Protein AF-A0A2V5WX34-F1 (afdb_monomer)

Radius of gyration: 18.34 Å; Cα contacts (8 Å, |Δi|>4): 356; chains: 1; bounding box: 43×48×42 Å

pLDDT: mean 91.36, std 10.18, range [46.25, 98.75]

Structure (mmCIF, N/CA/C/O backbone):
data_AF-A0A2V5WX34-F1
#
_entry.id   AF-A0A2V5WX34-F1
#
loop_
_atom_site.group_PDB
_atom_site.id
_atom_site.type_symbol
_atom_site.label_atom_id
_atom_site.label_alt_id
_atom_site.label_comp_id
_atom_site.label_asym_id
_atom_site.label_entity_id
_atom_site.label_seq_id
_atom_site.pdbx_PDB_ins_code
_atom_site.Cartn_x
_atom_site.Cartn_y
_atom_site.Cartn_z
_atom_site.occupancy
_atom_site.B_iso_or_equiv
_atom_site.auth_seq_id
_atom_site.auth_comp_id
_atom_site.auth_asym_id
_atom_site.auth_atom_id
_atom_site.pdbx_PDB_model_num
ATOM 1 N N . ALA A 1 1 ? 6.390 -10.357 2.421 1.00 89.25 1 ALA A N 1
ATOM 2 C CA . ALA A 1 1 ? 6.280 -11.825 2.533 1.00 89.25 1 ALA A CA 1
ATOM 3 C C . ALA A 1 1 ? 6.525 -12.247 3.978 1.00 89.25 1 ALA A C 1
ATOM 5 O O . ALA A 1 1 ? 5.586 -12.708 4.610 1.00 89.25 1 ALA A O 1
ATOM 6 N N . ASP A 1 2 ? 7.699 -11.949 4.541 1.00 93.12 2 ASP A N 1
ATOM 7 C CA . ASP A 1 2 ? 8.082 -12.366 5.903 1.00 93.12 2 ASP A CA 1
ATOM 8 C C . ASP A 1 2 ? 7.104 -11.944 7.006 1.00 93.12 2 ASP A C 1
ATOM 10 O O . ASP A 1 2 ? 6.793 -12.720 7.905 1.00 93.12 2 ASP A O 1
ATOM 14 N N . VAL A 1 3 ? 6.589 -10.712 6.935 1.00 96.62 3 VAL A N 1
ATOM 15 C CA . VAL A 1 3 ? 5.608 -10.216 7.913 1.00 96.62 3 VAL A CA 1
ATOM 16 C C . VAL A 1 3 ? 4.282 -10.973 7.803 1.00 96.62 3 VAL A C 1
ATOM 18 O O . VAL A 1 3 ? 3.701 -11.303 8.827 1.00 96.62 3 VAL A O 1
ATOM 21 N N . LEU A 1 4 ? 3.822 -11.316 6.593 1.00 95.25 4 LEU A N 1
ATOM 22 C CA . LEU A 1 4 ? 2.583 -12.086 6.402 1.00 95.25 4 LEU A CA 1
ATOM 23 C C . LEU A 1 4 ? 2.709 -13.505 6.969 1.00 95.25 4 LEU A C 1
ATOM 25 O O . LEU A 1 4 ? 1.803 -13.971 7.654 1.00 95.25 4 LEU A O 1
ATOM 29 N N . GLU A 1 5 ? 3.852 -14.160 6.769 1.00 94.50 5 GLU A N 1
ATOM 30 C CA . GLU A 1 5 ? 4.133 -15.452 7.408 1.00 94.50 5 GLU A CA 1
ATOM 31 C C . GLU A 1 5 ? 4.186 -15.334 8.936 1.00 94.50 5 GLU A C 1
ATOM 33 O O . GLU A 1 5 ? 3.636 -16.170 9.641 1.00 94.50 5 GLU A O 1
ATOM 38 N N . ALA A 1 6 ? 4.823 -14.286 9.474 1.00 96.62 6 ALA A N 1
ATOM 39 C CA . ALA A 1 6 ? 4.861 -14.029 10.918 1.00 96.62 6 ALA A CA 1
ATOM 40 C C . ALA A 1 6 ? 3.477 -13.673 11.501 1.00 96.62 6 ALA A C 1
ATOM 42 O O . ALA A 1 6 ? 3.224 -13.865 12.697 1.00 96.62 6 ALA A O 1
ATOM 43 N N . LEU A 1 7 ? 2.569 -13.160 10.667 1.00 96.12 7 LEU A N 1
ATOM 44 C CA . LEU A 1 7 ? 1.160 -12.980 11.007 1.00 96.12 7 LEU A CA 1
ATOM 45 C C . LEU A 1 7 ? 0.397 -14.312 11.029 1.00 96.12 7 LEU A C 1
ATOM 47 O O . LEU A 1 7 ? -0.559 -14.423 11.793 1.00 96.12 7 LEU A O 1
ATOM 51 N N . GLY A 1 8 ? 0.866 -15.317 10.283 1.00 95.06 8 GLY A N 1
ATOM 52 C CA . GLY A 1 8 ? 0.314 -16.673 10.225 1.00 95.06 8 GLY A CA 1
ATOM 53 C C . GLY A 1 8 ? -0.296 -17.053 8.873 1.00 95.06 8 GLY A C 1
ATOM 54 O O . GLY A 1 8 ? -0.942 -18.090 8.785 1.00 95.06 8 GLY A O 1
ATOM 55 N N . LEU A 1 9 ? -0.136 -16.232 7.829 1.00 94.75 9 LEU A N 1
ATOM 56 C CA . LEU A 1 9 ? -0.657 -16.547 6.498 1.00 94.75 9 LEU A CA 1
ATOM 57 C C . LEU A 1 9 ? 0.296 -17.478 5.748 1.00 94.75 9 LEU A C 1
ATOM 59 O O . LEU A 1 9 ? 1.510 -17.256 5.735 1.00 94.75 9 LEU A O 1
ATOM 63 N N . LYS A 1 10 ? -0.267 -18.442 5.018 1.00 91.31 10 LYS A N 1
ATOM 64 C CA . LYS A 1 10 ? 0.475 -19.182 3.992 1.00 91.31 10 LYS A CA 1
ATOM 65 C C . LYS A 1 10 ? 0.675 -18.277 2.774 1.00 91.31 10 LYS A C 1
ATOM 67 O O . LYS A 1 10 ? -0.289 -17.851 2.139 1.00 91.31 10 LYS A O 1
ATOM 72 N N . ILE A 1 11 ? 1.928 -17.938 2.471 1.00 90.62 11 ILE A N 1
ATOM 73 C CA . ILE A 1 11 ? 2.273 -16.994 1.391 1.00 90.62 11 ILE A CA 1
ATOM 74 C C . ILE A 1 11 ? 2.538 -17.675 0.049 1.00 90.62 11 ILE A C 1
ATOM 76 O O . ILE A 1 11 ? 2.548 -17.020 -0.991 1.00 90.62 11 ILE A O 1
ATOM 80 N N . ASP A 1 12 ? 2.776 -18.979 0.065 1.00 89.12 12 ASP A N 1
ATOM 81 C CA . ASP A 1 12 ? 3.161 -19.786 -1.080 1.00 89.12 12 ASP A CA 1
ATOM 82 C C . ASP A 1 12 ? 1.974 -20.610 -1.589 1.00 89.12 12 ASP A C 1
ATOM 84 O O . ASP A 1 12 ? 2.121 -21.768 -1.963 1.00 89.12 12 ASP A O 1
ATOM 88 N N . LEU A 1 13 ? 0.788 -20.004 -1.651 1.00 90.38 13 LEU A N 1
ATOM 89 C CA . LEU A 1 13 ? -0.369 -20.624 -2.295 1.00 90.38 13 LEU A CA 1
ATOM 90 C C . LEU A 1 13 ? -0.068 -20.948 -3.764 1.00 90.38 13 LEU A C 1
ATOM 92 O O . LEU A 1 13 ? 0.583 -20.168 -4.473 1.00 90.38 13 LEU A O 1
ATOM 96 N N . GLU A 1 14 ? -0.549 -22.096 -4.228 1.00 91.19 14 GLU A N 1
ATOM 97 C CA . GLU A 1 14 ? -0.563 -22.424 -5.653 1.00 91.19 14 GLU A CA 1
ATOM 98 C C . GLU A 1 14 ? -1.526 -21.492 -6.416 1.00 91.19 14 GLU A C 1
ATOM 100 O O . GLU A 1 14 ? -2.466 -20.956 -5.820 1.00 91.19 14 GLU A O 1
ATOM 105 N N . PRO A 1 15 ? -1.344 -21.276 -7.735 1.00 90.88 15 PRO A N 1
ATOM 106 C CA . PRO A 1 15 ? -2.177 -20.349 -8.509 1.00 90.88 15 PRO A CA 1
ATOM 107 C C . PRO A 1 15 ? -3.689 -20.559 -8.352 1.00 90.88 15 PRO A C 1
ATOM 109 O O . PRO A 1 15 ? -4.432 -19.590 -8.186 1.00 90.88 15 PRO A O 1
ATOM 112 N N . ASP A 1 16 ? -4.143 -21.813 -8.325 1.00 92.00 16 ASP A N 1
ATOM 113 C CA . ASP A 1 16 ? -5.560 -22.141 -8.145 1.00 92.00 16 ASP A CA 1
ATOM 114 C C . ASP A 1 16 ? -6.063 -21.845 -6.726 1.00 92.00 16 ASP A C 1
ATOM 116 O O . ASP A 1 16 ? -7.213 -21.436 -6.549 1.00 92.00 16 ASP A O 1
ATOM 120 N N . GLU A 1 17 ? -5.213 -22.018 -5.710 1.00 92.94 17 GLU A N 1
ATOM 121 C CA . GLU A 1 17 ? -5.515 -21.665 -4.318 1.00 92.94 17 GLU A CA 1
ATOM 122 C C . GLU A 1 17 ? -5.611 -20.148 -4.154 1.00 92.94 17 GLU A C 1
ATOM 124 O O . GLU A 1 17 ? -6.575 -19.653 -3.572 1.00 92.94 17 GLU A O 1
ATOM 129 N N . ALA A 1 18 ? -4.667 -19.397 -4.726 1.00 92.81 18 ALA A N 1
ATOM 130 C CA . ALA A 1 18 ? -4.699 -17.938 -4.715 1.00 92.81 18 ALA A CA 1
ATOM 131 C C . ALA A 1 18 ? -5.940 -17.399 -5.447 1.00 92.81 18 ALA A C 1
ATOM 133 O O . ALA A 1 18 ? -6.598 -16.477 -4.962 1.00 92.81 18 ALA A O 1
ATOM 134 N N . ALA A 1 19 ? -6.314 -18.005 -6.579 1.00 93.00 19 ALA A N 1
ATOM 135 C CA . ALA A 1 19 ? -7.528 -17.647 -7.307 1.00 93.00 19 ALA A CA 1
ATOM 136 C C . ALA A 1 19 ? -8.808 -17.954 -6.509 1.00 93.00 19 ALA A C 1
ATOM 138 O O . ALA A 1 19 ? -9.736 -17.145 -6.530 1.00 93.00 19 ALA A O 1
ATOM 139 N N . ARG A 1 20 ? -8.869 -19.090 -5.794 1.00 94.19 20 ARG A N 1
ATOM 140 C CA . ARG A 1 20 ? -9.968 -19.401 -4.858 1.00 94.19 20 ARG A CA 1
ATOM 141 C C . ARG A 1 20 ? -10.026 -18.388 -3.719 1.00 94.19 20 ARG A C 1
ATOM 143 O O . ARG A 1 20 ? -11.070 -17.783 -3.516 1.00 94.19 20 ARG A O 1
ATOM 150 N N . SER A 1 21 ? -8.896 -18.114 -3.068 1.00 94.50 21 SER A N 1
ATOM 151 C CA . SER A 1 21 ? -8.811 -17.137 -1.976 1.00 94.50 21 SER A CA 1
ATOM 152 C C . SER A 1 21 ? -9.309 -15.756 -2.402 1.00 94.50 21 SER A C 1
ATOM 154 O O . SER A 1 21 ? -10.077 -15.114 -1.686 1.00 94.50 21 SER A O 1
ATOM 156 N N . LEU A 1 22 ? -8.942 -15.309 -3.606 1.00 94.62 22 LEU A N 1
ATOM 157 C CA . LEU A 1 22 ? -9.411 -14.029 -4.126 1.00 94.62 22 LEU A CA 1
ATOM 158 C C . LEU A 1 22 ? -10.928 -14.013 -4.375 1.00 94.62 22 LEU A C 1
ATOM 160 O O . LEU A 1 22 ? -11.562 -12.994 -4.112 1.00 94.62 22 LEU A O 1
ATOM 164 N N . ARG A 1 23 ? -11.514 -15.112 -4.870 1.00 95.19 23 ARG A N 1
ATOM 165 C CA . ARG A 1 23 ? -12.967 -15.215 -5.102 1.00 95.19 23 ARG A CA 1
ATOM 166 C C . ARG A 1 23 ? -13.761 -15.291 -3.802 1.00 95.19 23 ARG A C 1
ATOM 168 O O . ARG A 1 23 ? -14.745 -14.571 -3.664 1.00 95.19 23 ARG A O 1
ATOM 175 N N . ASP A 1 24 ? -13.316 -16.125 -2.872 1.00 95.62 24 ASP A N 1
ATOM 176 C CA . ASP A 1 24 ? -14.109 -16.517 -1.705 1.00 95.62 24 ASP A CA 1
ATOM 177 C C . ASP A 1 24 ? -13.876 -15.572 -0.515 1.00 95.62 24 ASP A C 1
ATOM 179 O O . ASP A 1 24 ? -14.802 -15.271 0.235 1.00 95.62 24 ASP A O 1
ATOM 183 N N . HIS A 1 25 ? -12.656 -15.036 -0.381 1.00 94.94 25 HIS A N 1
ATOM 184 C CA . HIS A 1 25 ? -12.237 -14.209 0.762 1.00 94.94 25 HIS A CA 1
ATOM 185 C C . HIS A 1 25 ? -11.891 -12.764 0.392 1.00 94.94 25 HIS A C 1
ATOM 187 O O . HIS A 1 25 ? -11.608 -11.953 1.281 1.00 94.94 25 HIS A O 1
ATOM 193 N N . GLN A 1 26 ? -11.949 -12.429 -0.904 1.00 94.94 26 GLN A N 1
ATOM 194 C CA . GLN A 1 26 ? -11.651 -11.102 -1.461 1.00 94.94 26 GLN A CA 1
ATOM 195 C C . GLN A 1 26 ? -10.205 -10.638 -1.228 1.00 94.94 26 GLN A C 1
ATOM 197 O O . GLN A 1 26 ? -9.911 -9.444 -1.283 1.00 94.94 26 GLN A O 1
ATOM 202 N N . PHE A 1 27 ? -9.288 -11.579 -0.995 1.00 95.56 27 PHE A N 1
ATOM 203 C CA . PHE A 1 27 ? -7.869 -11.304 -0.804 1.00 95.56 27 PHE A CA 1
ATOM 204 C C . PHE A 1 27 ? -7.023 -12.482 -1.284 1.00 95.56 27 PHE A C 1
ATOM 206 O O . PHE A 1 27 ? -7.350 -13.643 -1.041 1.00 95.56 27 PHE A O 1
ATOM 213 N N . ALA A 1 28 ? -5.902 -12.179 -1.931 1.00 94.38 28 ALA A N 1
ATOM 214 C CA . ALA A 1 28 ? -4.855 -13.145 -2.225 1.00 94.38 28 ALA A CA 1
ATOM 215 C C . ALA A 1 28 ? -3.497 -12.441 -2.243 1.00 94.38 28 ALA A C 1
ATOM 217 O O . ALA A 1 28 ? -3.377 -11.314 -2.729 1.00 94.38 28 ALA A O 1
ATOM 218 N N . PHE A 1 29 ? -2.469 -13.124 -1.742 1.00 93.75 29 PHE A N 1
ATOM 219 C CA . PHE A 1 29 ? -1.086 -12.680 -1.847 1.00 93.75 29 PHE A CA 1
ATOM 220 C C . PHE A 1 29 ? -0.376 -13.481 -2.942 1.00 93.75 29 PHE A C 1
ATOM 222 O O . PHE A 1 29 ? -0.285 -14.704 -2.871 1.00 93.75 29 PHE A O 1
ATOM 229 N N . PHE A 1 30 ? 0.138 -12.791 -3.960 1.00 91.81 30 PHE A N 1
ATOM 230 C CA . PHE A 1 30 ? 0.852 -13.422 -5.069 1.00 91.81 30 PHE A CA 1
ATOM 231 C C . PHE A 1 30 ? 2.361 -13.380 -4.823 1.00 91.81 30 PHE A C 1
ATOM 233 O O . PHE A 1 30 ? 3.018 -12.366 -5.065 1.00 91.81 30 PHE A O 1
ATOM 240 N N . PHE A 1 31 ? 2.937 -14.488 -4.351 1.00 87.81 31 PHE A N 1
ATOM 241 C CA . PHE A 1 31 ? 4.380 -14.573 -4.136 1.00 87.81 31 PHE A CA 1
ATOM 242 C C . PHE A 1 31 ? 5.141 -14.656 -5.470 1.00 87.81 31 PHE A C 1
ATOM 244 O O . PHE A 1 31 ? 5.120 -15.673 -6.166 1.00 87.81 31 PHE A O 1
ATOM 251 N N . ALA A 1 32 ? 5.818 -13.559 -5.828 1.00 80.81 32 ALA A N 1
ATOM 252 C CA . ALA A 1 32 ? 6.375 -13.308 -7.162 1.00 80.81 32 ALA A CA 1
ATOM 253 C C . ALA A 1 32 ? 7.202 -14.452 -7.796 1.00 80.81 32 ALA A C 1
ATOM 255 O O . ALA A 1 32 ? 7.031 -14.681 -8.998 1.00 80.81 32 ALA A O 1
ATOM 256 N N . PRO A 1 33 ? 8.059 -15.202 -7.064 1.00 78.69 33 PRO A N 1
ATOM 257 C CA . PRO A 1 33 ? 8.829 -16.298 -7.656 1.00 78.69 33 PRO A CA 1
ATOM 258 C C . PRO A 1 33 ? 7.979 -17.382 -8.337 1.00 78.69 33 PRO A C 1
ATOM 260 O O . PRO A 1 33 ? 8.447 -17.976 -9.307 1.00 78.69 33 PRO A O 1
ATOM 263 N N . LYS A 1 34 ? 6.733 -17.612 -7.887 1.00 77.75 34 LYS A N 1
ATOM 264 C CA . LYS A 1 34 ? 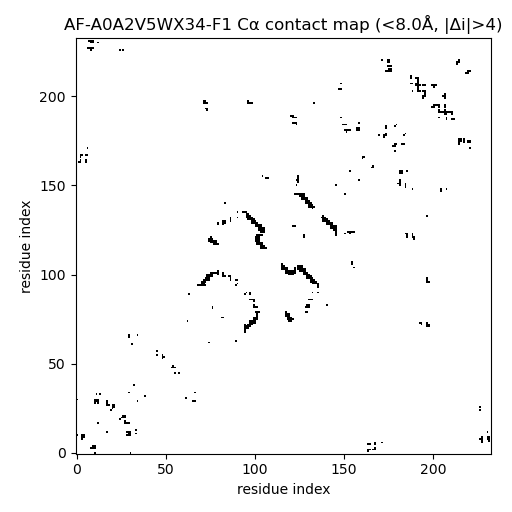5.834 -18.623 -8.475 1.00 77.75 34 LYS A CA 1
ATOM 265 C C . LYS A 1 34 ? 5.246 -18.210 -9.827 1.00 77.75 34 LYS A C 1
ATOM 267 O O . LYS A 1 34 ? 4.989 -19.062 -10.667 1.00 77.75 34 LYS A O 1
ATOM 272 N N . TYR A 1 35 ? 5.060 -16.912 -10.059 1.00 81.25 35 TYR A N 1
ATOM 273 C CA . TYR A 1 35 ? 4.332 -16.405 -11.231 1.00 81.25 35 TYR A CA 1
ATOM 274 C C . TYR A 1 35 ? 5.245 -15.954 -12.372 1.00 81.25 35 TYR A C 1
ATOM 276 O O . TYR A 1 35 ? 4.804 -15.822 -13.514 1.00 81.25 35 TYR A O 1
ATOM 284 N N . HIS A 1 36 ? 6.530 -15.733 -12.089 1.00 81.75 36 HIS A N 1
ATOM 285 C CA . HIS A 1 36 ? 7.484 -15.222 -13.070 1.00 81.75 36 HIS A CA 1
ATOM 286 C C . HIS A 1 36 ? 8.760 -16.075 -13.129 1.00 81.75 36 HIS A C 1
ATOM 288 O O . HIS A 1 36 ? 9.853 -15.558 -12.890 1.00 81.75 36 HIS A O 1
ATOM 294 N N . PRO A 1 37 ? 8.677 -17.371 -13.493 1.00 76.62 37 PRO A N 1
ATOM 295 C CA . PRO A 1 37 ? 9.832 -18.277 -13.487 1.00 76.62 37 PRO A CA 1
ATOM 296 C C . PRO A 1 37 ? 10.966 -17.802 -14.409 1.00 76.62 37 PRO A C 1
ATOM 298 O O . PRO A 1 37 ? 12.143 -18.026 -14.122 1.00 76.62 37 PRO A O 1
ATOM 301 N N . ALA A 1 38 ? 10.628 -17.063 -15.472 1.00 79.44 38 ALA A N 1
ATOM 302 C CA . ALA A 1 38 ? 11.593 -16.448 -16.379 1.00 79.44 38 ALA A CA 1
ATOM 303 C C . ALA A 1 38 ? 12.544 -15.456 -15.675 1.00 79.44 38 ALA A C 1
ATOM 305 O O . ALA A 1 38 ? 13.689 -15.291 -16.101 1.00 79.44 38 ALA A O 1
ATOM 306 N N . PHE A 1 39 ? 12.129 -14.845 -14.556 1.00 80.38 39 PHE A N 1
ATOM 307 C CA . PHE A 1 39 ? 12.978 -13.925 -13.793 1.00 80.38 39 PHE A CA 1
ATOM 308 C C . PHE A 1 39 ? 14.205 -14.620 -13.191 1.00 80.38 39 PHE A C 1
ATOM 310 O O . PHE A 1 39 ? 15.207 -13.940 -12.952 1.00 80.38 39 PHE A O 1
ATOM 317 N N . LYS A 1 40 ? 14.192 -15.953 -13.009 1.00 81.38 40 LYS A N 1
ATOM 318 C CA . LYS A 1 40 ? 15.367 -16.697 -12.517 1.00 81.38 40 LYS A CA 1
ATOM 319 C C . LYS A 1 40 ? 16.584 -16.503 -13.421 1.00 81.38 40 LYS A C 1
ATOM 321 O O . LYS A 1 40 ? 17.704 -16.407 -12.933 1.00 81.38 40 LYS A O 1
ATOM 326 N N . HIS A 1 41 ? 16.362 -16.391 -14.732 1.00 84.25 41 HIS A N 1
ATOM 327 C CA . HIS A 1 41 ? 17.431 -16.227 -15.718 1.00 84.25 41 HIS A CA 1
ATOM 328 C C . HIS A 1 41 ? 18.081 -14.840 -15.647 1.00 84.25 41 HIS A C 1
ATOM 330 O O . HIS A 1 41 ? 19.233 -14.668 -16.031 1.00 84.25 41 HIS A O 1
ATOM 336 N N . ILE A 1 42 ? 17.357 -13.855 -15.115 1.00 84.12 42 ILE A N 1
ATOM 337 C CA . ILE A 1 42 ? 17.774 -12.452 -15.046 1.00 84.12 42 ILE A CA 1
ATOM 338 C C . ILE A 1 42 ? 18.356 -12.118 -13.658 1.00 84.12 42 ILE A C 1
ATOM 340 O O . ILE A 1 42 ? 19.060 -11.119 -13.488 1.00 84.12 42 ILE A O 1
ATOM 344 N N . ALA A 1 43 ? 18.117 -12.971 -12.657 1.00 83.88 43 ALA A N 1
ATOM 345 C CA . ALA A 1 43 ? 18.577 -12.780 -11.284 1.00 83.88 43 ALA A CA 1
ATOM 346 C C . ALA A 1 43 ? 20.101 -12.554 -11.149 1.00 83.88 43 ALA A C 1
ATOM 348 O O . ALA A 1 43 ? 20.474 -11.617 -10.434 1.00 83.88 43 ALA A O 1
ATOM 349 N N . PRO A 1 44 ? 20.994 -13.289 -11.853 1.00 88.50 44 PRO A N 1
ATOM 350 C CA . PRO A 1 44 ? 22.437 -13.043 -11.767 1.00 88.50 44 PRO A CA 1
ATOM 351 C C . PRO A 1 44 ? 22.827 -11.632 -12.229 1.00 88.50 44 PRO A C 1
ATOM 353 O O . PRO A 1 44 ? 23.579 -10.934 -11.546 1.00 88.50 44 PRO A O 1
ATOM 356 N N . ALA A 1 45 ? 22.257 -11.172 -13.348 1.00 87.00 45 ALA A N 1
ATOM 357 C CA . ALA A 1 45 ? 22.506 -9.835 -13.883 1.00 87.00 45 ALA A CA 1
ATOM 358 C C . ALA A 1 45 ? 21.971 -8.740 -12.945 1.00 87.00 45 ALA A C 1
ATOM 360 O O . ALA A 1 45 ? 22.669 -7.762 -12.672 1.00 87.00 45 ALA A O 1
ATOM 361 N N . ARG A 1 46 ? 20.770 -8.929 -12.378 1.00 85.38 46 ARG A N 1
ATOM 362 C CA . ARG A 1 46 ? 20.206 -8.002 -11.381 1.00 85.38 46 ARG A CA 1
ATOM 363 C C . ARG A 1 46 ? 21.076 -7.904 -10.135 1.00 85.38 46 ARG A C 1
ATOM 365 O O . ARG A 1 46 ? 21.321 -6.794 -9.669 1.00 85.38 46 ARG A O 1
ATOM 372 N N . SER A 1 47 ? 21.570 -9.033 -9.626 1.00 84.75 47 SER A N 1
ATOM 373 C CA . SER A 1 47 ? 22.473 -9.057 -8.470 1.00 84.75 47 SER A CA 1
ATOM 374 C C . SER A 1 47 ? 23.764 -8.286 -8.757 1.00 84.75 47 SER A C 1
ATOM 376 O O . SER A 1 47 ? 24.192 -7.469 -7.943 1.00 84.75 47 SER A O 1
ATOM 378 N N . LEU A 1 48 ? 24.347 -8.461 -9.947 1.00 89.06 48 LEU A N 1
ATOM 379 C CA . LEU A 1 48 ? 25.538 -7.720 -10.368 1.00 89.06 48 LEU A CA 1
ATOM 380 C C . LEU A 1 48 ? 25.291 -6.206 -10.461 1.00 89.06 48 LEU A C 1
ATOM 382 O O . LEU A 1 48 ? 26.129 -5.416 -10.024 1.00 89.06 48 LEU A O 1
ATOM 386 N N . CYS A 1 49 ? 24.157 -5.786 -11.026 1.00 84.56 49 CYS A N 1
ATOM 387 C CA . CYS A 1 49 ? 23.777 -4.374 -11.092 1.00 84.56 49 CYS A CA 1
ATOM 388 C C . CYS A 1 49 ? 23.572 -3.775 -9.696 1.00 84.56 49 CYS A C 1
ATOM 390 O O . CYS A 1 49 ? 24.124 -2.711 -9.416 1.00 84.56 49 CYS A O 1
ATOM 392 N 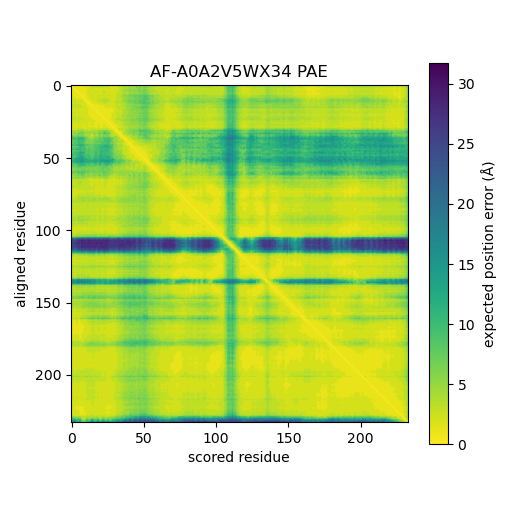N . ALA A 1 50 ? 22.870 -4.488 -8.810 1.00 83.56 50 ALA A N 1
ATOM 393 C CA . ALA A 1 50 ? 22.629 -4.065 -7.432 1.00 83.56 50 ALA A CA 1
ATOM 394 C C . ALA A 1 50 ? 23.932 -3.913 -6.632 1.00 83.56 50 ALA A C 1
ATOM 396 O O . ALA A 1 50 ? 24.122 -2.889 -5.983 1.00 83.56 50 ALA A O 1
ATOM 397 N N . LYS A 1 51 ? 24.878 -4.858 -6.758 1.00 86.75 51 LYS A N 1
ATOM 398 C CA . LYS A 1 51 ? 26.222 -4.760 -6.147 1.00 86.75 51 LYS A CA 1
ATOM 399 C C . LYS A 1 51 ? 27.008 -3.530 -6.604 1.00 86.75 51 LYS A C 1
ATOM 401 O O . LYS A 1 51 ? 27.905 -3.081 -5.906 1.00 86.75 51 LYS A O 1
ATOM 406 N N . ARG A 1 52 ? 26.681 -2.991 -7.780 1.00 89.62 52 ARG A N 1
ATOM 407 C CA . ARG A 1 52 ? 27.275 -1.768 -8.339 1.00 89.62 52 ARG A CA 1
ATOM 408 C C . ARG A 1 52 ? 26.414 -0.522 -8.089 1.00 89.62 52 ARG A C 1
ATOM 410 O O . ARG A 1 52 ? 26.644 0.493 -8.734 1.00 89.62 52 ARG A O 1
ATOM 417 N N . GLY A 1 53 ? 25.390 -0.609 -7.238 1.00 83.06 53 GLY A N 1
ATOM 418 C CA . GLY A 1 53 ? 24.484 0.501 -6.927 1.00 83.06 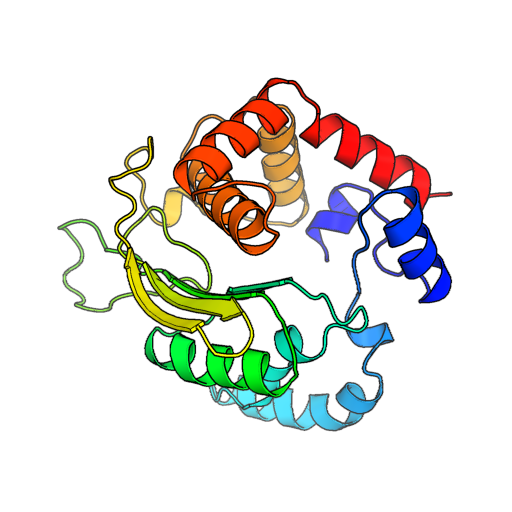53 GLY A CA 1
ATOM 419 C C . GLY A 1 53 ? 23.588 0.941 -8.091 1.00 83.06 53 GLY A C 1
ATOM 420 O O . GLY A 1 53 ? 23.029 2.032 -8.056 1.00 83.06 53 GLY A O 1
ATOM 421 N N . ARG A 1 54 ? 23.440 0.124 -9.143 1.00 85.06 54 ARG A N 1
ATOM 422 C CA . ARG A 1 54 ? 22.683 0.489 -10.351 1.00 85.06 54 ARG A CA 1
ATOM 423 C C . ARG A 1 54 ? 21.283 -0.114 -10.335 1.00 85.06 54 ARG A C 1
ATOM 425 O O . ARG A 1 54 ? 21.126 -1.336 -10.342 1.00 85.06 54 ARG A O 1
ATOM 432 N N . ARG A 1 55 ? 20.265 0.751 -10.377 1.00 80.69 55 ARG A N 1
ATOM 433 C CA . ARG A 1 55 ? 18.862 0.368 -10.614 1.00 80.69 55 ARG A CA 1
ATOM 434 C C . ARG A 1 55 ? 18.636 0.087 -12.102 1.00 80.69 55 ARG A C 1
ATOM 436 O O . ARG A 1 55 ? 19.318 0.642 -12.958 1.00 80.69 55 ARG A O 1
ATOM 443 N N . THR A 1 56 ? 17.687 -0.790 -12.409 1.00 84.50 56 THR A N 1
ATOM 444 C CA . THR A 1 56 ? 17.373 -1.227 -13.780 1.00 84.50 56 THR A CA 1
ATOM 445 C C . THR A 1 56 ? 15.867 -1.193 -14.020 1.00 84.50 56 THR A C 1
ATOM 447 O O . THR A 1 56 ? 15.094 -1.112 -13.067 1.00 84.50 56 THR A O 1
ATOM 450 N N . ILE A 1 57 ? 15.429 -1.340 -15.275 1.00 83.00 57 ILE A N 1
ATOM 451 C CA . ILE A 1 57 ? 13.998 -1.438 -15.603 1.00 83.00 57 ILE A CA 1
ATOM 452 C C . ILE A 1 57 ? 13.288 -2.573 -14.840 1.00 83.00 57 ILE A C 1
ATOM 454 O O . ILE A 1 57 ? 12.130 -2.435 -14.460 1.00 83.00 57 ILE A O 1
ATOM 458 N N . PHE A 1 58 ? 14.003 -3.653 -14.497 1.00 82.56 58 PHE A N 1
ATOM 459 C CA . PHE A 1 58 ? 13.465 -4.773 -13.715 1.00 82.56 58 PHE A CA 1
ATOM 460 C C . PHE A 1 58 ? 13.045 -4.400 -12.290 1.00 82.56 58 PHE A C 1
ATOM 462 O O . PHE A 1 58 ? 12.303 -5.157 -11.668 1.00 82.56 58 PHE A O 1
ATOM 469 N N . ASN A 1 59 ? 13.501 -3.262 -11.758 1.00 82.25 59 ASN A N 1
ATOM 470 C CA . ASN A 1 59 ? 13.015 -2.742 -10.481 1.00 82.25 59 ASN A CA 1
ATOM 471 C C . ASN A 1 59 ? 11.580 -2.205 -10.584 1.00 82.25 59 ASN A C 1
ATOM 473 O O . ASN A 1 59 ? 10.879 -2.204 -9.581 1.00 82.25 59 ASN A O 1
ATOM 477 N N . PHE A 1 60 ? 11.139 -1.811 -11.780 1.00 82.12 60 PHE A N 1
ATOM 478 C CA . PHE A 1 60 ? 9.803 -1.261 -12.026 1.00 82.12 60 PHE A CA 1
ATOM 479 C C . PHE A 1 60 ? 8.842 -2.278 -12.647 1.00 82.12 60 PHE A C 1
ATOM 481 O O . PHE A 1 60 ? 7.637 -2.075 -12.611 1.00 82.12 60 PHE A O 1
ATOM 488 N N . LEU A 1 61 ? 9.349 -3.393 -13.187 1.00 82.94 61 LEU A N 1
ATOM 489 C CA . LEU A 1 61 ? 8.503 -4.420 -13.803 1.00 82.94 61 LEU A CA 1
ATOM 490 C C . LEU A 1 61 ? 7.639 -5.187 -12.800 1.00 82.94 61 LEU A C 1
ATOM 492 O O . LEU A 1 61 ? 6.567 -5.640 -13.175 1.00 82.94 61 LEU A O 1
ATOM 496 N N . GLY A 1 62 ? 8.077 -5.345 -11.547 1.00 81.75 62 GLY A N 1
ATOM 497 C CA . GLY A 1 62 ? 7.343 -6.138 -10.551 1.00 81.75 62 GLY A CA 1
ATOM 498 C C . GLY A 1 62 ? 5.876 -5.704 -10.407 1.00 81.75 62 GLY A C 1
ATOM 499 O O . GLY A 1 62 ? 4.987 -6.511 -10.676 1.00 81.75 62 GLY A O 1
ATOM 500 N N . PRO A 1 63 ? 5.611 -4.428 -10.072 1.00 81.94 63 PRO A N 1
ATOM 501 C CA . PRO A 1 63 ? 4.249 -3.903 -9.964 1.00 81.94 63 PRO A CA 1
ATOM 502 C C . PRO A 1 63 ? 3.413 -4.007 -11.255 1.00 81.94 63 PRO A C 1
ATOM 504 O O . PRO A 1 63 ? 2.194 -4.148 -11.191 1.00 81.94 63 PRO A O 1
ATOM 507 N N . LEU A 1 64 ? 4.059 -3.998 -12.427 1.00 87.50 64 LEU A N 1
ATOM 508 C CA . LEU A 1 64 ? 3.404 -4.045 -13.742 1.00 87.50 64 LEU A CA 1
ATOM 509 C C . LEU A 1 64 ? 2.974 -5.458 -14.169 1.00 87.50 64 LEU A C 1
ATOM 511 O O . LEU A 1 64 ? 2.217 -5.609 -15.125 1.00 87.50 64 LEU A O 1
ATOM 515 N N . LEU A 1 65 ? 3.461 -6.497 -13.488 1.00 88.50 65 LEU A N 1
ATOM 516 C CA . LEU A 1 65 ? 3.289 -7.898 -13.883 1.00 88.50 65 LEU A CA 1
ATOM 517 C C . LEU A 1 65 ? 2.313 -8.668 -12.983 1.00 88.50 65 LEU A C 1
ATOM 519 O O . LEU A 1 65 ? 2.362 -9.894 -12.933 1.00 88.50 65 LEU A O 1
ATOM 523 N N . ASN A 1 66 ? 1.410 -7.976 -12.282 1.00 91.25 66 ASN A N 1
ATOM 524 C CA . ASN A 1 66 ? 0.441 -8.627 -11.400 1.00 91.25 66 ASN A CA 1
ATOM 525 C C . ASN A 1 66 ? -0.376 -9.705 -12.160 1.00 91.25 66 ASN A C 1
ATOM 527 O O . ASN A 1 66 ? -1.129 -9.358 -13.080 1.00 91.25 66 ASN A O 1
ATOM 531 N N . PRO A 1 67 ? -0.279 -10.997 -11.777 1.00 90.88 67 PRO A N 1
ATOM 532 C CA . PRO A 1 67 ? -0.897 -12.098 -12.517 1.00 90.88 67 PRO A CA 1
ATOM 533 C C . PRO A 1 67 ? -2.430 -12.030 -12.522 1.00 90.88 67 PRO A C 1
ATOM 535 O O . PRO A 1 67 ? -3.055 -12.542 -13.448 1.00 90.88 67 PRO A O 1
ATOM 538 N N . ALA A 1 68 ? -3.037 -11.355 -11.540 1.00 91.81 68 ALA A N 1
ATOM 539 C CA . ALA A 1 68 ? -4.484 -11.176 -11.456 1.00 91.81 68 ALA A CA 1
ATOM 540 C C . ALA A 1 68 ? -5.033 -10.102 -12.408 1.00 91.81 68 ALA A C 1
ATOM 542 O O . ALA A 1 68 ? -6.250 -9.980 -12.525 1.00 91.81 68 ALA A O 1
ATOM 543 N N . ARG A 1 69 ? -4.165 -9.316 -13.070 1.00 92.50 69 ARG A N 1
ATOM 544 C CA . ARG A 1 69 ? -4.543 -8.225 -13.993 1.00 92.50 69 ARG A CA 1
ATOM 545 C C . ARG A 1 69 ? -5.653 -7.323 -13.418 1.00 92.50 69 ARG A C 1
ATOM 547 O O . ARG A 1 69 ? -6.731 -7.213 -14.007 1.00 92.50 69 ARG A O 1
ATOM 554 N N . PRO A 1 70 ? -5.432 -6.709 -12.242 1.00 94.81 70 PRO A N 1
ATOM 555 C CA . PRO A 1 70 ? -6.476 -5.952 -11.567 1.00 94.81 70 PRO A CA 1
ATOM 556 C C . PRO A 1 70 ? -6.886 -4.728 -12.393 1.00 94.81 70 PRO A C 1
ATOM 558 O O . PRO A 1 70 ? -6.058 -4.066 -13.014 1.00 94.81 70 PRO A O 1
ATOM 561 N N . SER A 1 71 ? -8.174 -4.383 -12.357 1.00 94.62 71 SER A N 1
ATOM 562 C CA . SER A 1 71 ? -8.681 -3.198 -13.059 1.00 94.62 71 SER A CA 1
ATOM 563 C C . SER A 1 71 ? -8.305 -1.873 -12.393 1.00 94.62 71 SER A C 1
ATOM 565 O O . SER A 1 71 ? -8.467 -0.826 -13.018 1.00 94.62 71 SER A O 1
ATOM 567 N N . ALA A 1 72 ? -7.869 -1.924 -11.133 1.00 96.75 72 ALA A N 1
ATOM 568 C CA . ALA A 1 72 ? -7.474 -0.779 -10.329 1.00 96.75 72 ALA A CA 1
ATOM 569 C C . ALA A 1 72 ? -6.120 -1.050 -9.652 1.00 96.75 72 ALA A C 1
ATOM 571 O O . ALA A 1 72 ? -5.934 -2.142 -9.111 1.00 96.75 72 ALA A O 1
ATOM 572 N N . GLN A 1 73 ? -5.188 -0.093 -9.678 1.00 97.31 73 GLN A N 1
ATOM 573 C CA . GLN A 1 73 ? -3.853 -0.242 -9.081 1.00 97.31 73 GLN A CA 1
ATOM 574 C C . GLN A 1 73 ? -3.349 1.054 -8.431 1.00 97.31 73 GLN A C 1
ATOM 576 O O . GLN A 1 73 ? -3.359 2.109 -9.059 1.00 97.31 73 GLN A O 1
ATOM 581 N N . LEU A 1 74 ? -2.854 0.945 -7.197 1.00 98.25 74 LEU A N 1
ATOM 582 C CA . LEU A 1 74 ? -2.038 1.959 -6.527 1.00 98.25 74 LEU A CA 1
ATOM 583 C C . LEU A 1 74 ? -0.585 1.469 -6.531 1.00 98.25 74 LEU A C 1
ATOM 585 O O . LEU A 1 74 ? -0.327 0.348 -6.090 1.00 98.25 74 LEU A O 1
ATOM 589 N N . ILE A 1 75 ? 0.344 2.265 -7.061 1.00 97.69 75 ILE A N 1
ATOM 590 C CA . ILE A 1 75 ? 1.761 1.897 -7.181 1.00 97.69 75 ILE A CA 1
ATOM 591 C C . ILE A 1 75 ? 2.651 2.992 -6.605 1.00 97.69 75 ILE A C 1
ATOM 593 O O . ILE A 1 75 ? 2.564 4.155 -6.984 1.00 97.69 75 ILE A O 1
ATOM 597 N N . GLY A 1 76 ? 3.569 2.577 -5.747 1.00 97.50 76 GLY A N 1
ATOM 598 C CA . GLY A 1 76 ? 4.679 3.377 -5.270 1.00 97.50 76 GLY A CA 1
ATOM 599 C C . GLY A 1 76 ? 5.851 3.451 -6.234 1.00 97.50 76 GLY A C 1
ATOM 600 O O . GLY A 1 76 ? 6.243 2.434 -6.814 1.00 97.50 76 GLY A O 1
ATOM 601 N N . VAL A 1 77 ? 6.471 4.623 -6.366 1.00 95.94 77 VAL A N 1
ATOM 602 C CA . VAL A 1 77 ? 7.765 4.770 -7.041 1.00 95.94 77 VAL A CA 1
ATOM 603 C C . VAL A 1 77 ? 8.755 5.560 -6.184 1.00 95.94 77 VAL A C 1
ATOM 605 O O . VAL A 1 77 ? 8.383 6.507 -5.498 1.00 95.94 77 VAL A O 1
ATOM 608 N N . PRO A 1 78 ? 10.057 5.233 -6.251 1.00 91.00 78 PRO A N 1
ATOM 609 C CA . PRO A 1 78 ? 11.050 5.799 -5.338 1.00 91.00 78 PRO A CA 1
ATOM 610 C C . PRO A 1 78 ? 11.518 7.212 -5.720 1.00 91.00 78 PRO A C 1
ATOM 612 O O . PRO A 1 78 ? 12.460 7.715 -5.115 1.00 91.00 78 PRO A O 1
ATOM 615 N N . ARG A 1 79 ? 10.986 7.792 -6.804 1.00 90.81 79 ARG A N 1
ATOM 616 C CA . ARG A 1 79 ? 11.317 9.138 -7.293 1.00 90.81 79 ARG A CA 1
ATOM 617 C C . ARG A 1 79 ? 10.103 9.735 -7.994 1.00 90.81 79 ARG A C 1
ATOM 619 O O . ARG A 1 79 ? 9.537 9.077 -8.867 1.00 90.81 79 ARG A O 1
ATOM 626 N N . ALA A 1 80 ? 9.791 10.995 -7.704 1.00 93.69 80 ALA A N 1
ATOM 627 C CA . ALA A 1 80 ? 8.635 11.705 -8.256 1.00 93.69 80 ALA A CA 1
ATOM 628 C C . ALA A 1 80 ? 8.591 11.742 -9.797 1.00 93.69 80 ALA A C 1
ATOM 630 O O . ALA A 1 80 ? 7.522 11.615 -10.391 1.00 93.69 80 ALA A O 1
ATOM 631 N N . GLU A 1 81 ? 9.748 11.844 -10.462 1.00 94.75 81 GLU A N 1
ATOM 632 C CA . GLU A 1 81 ? 9.854 11.838 -11.933 1.00 94.75 81 GLU A CA 1
ATOM 633 C C . GLU A 1 81 ? 9.353 10.536 -12.588 1.00 94.75 81 GLU A C 1
ATOM 635 O O . GLU A 1 81 ? 9.069 10.510 -13.784 1.00 94.75 81 GLU A O 1
ATOM 640 N N . LEU A 1 82 ? 9.236 9.446 -11.820 1.00 95.12 82 LEU A N 1
ATOM 641 C CA . LEU A 1 82 ? 8.763 8.154 -12.313 1.00 95.12 82 LEU A CA 1
ATOM 642 C C . LEU A 1 82 ? 7.240 8.006 -12.252 1.00 95.12 82 LEU A C 1
ATOM 644 O O . LEU A 1 82 ? 6.724 7.077 -12.876 1.00 95.12 82 LEU A O 1
ATOM 648 N N . CYS A 1 83 ? 6.518 8.889 -11.550 1.00 97.50 83 CYS A N 1
ATOM 649 C CA . CYS A 1 83 ? 5.069 8.756 -11.389 1.00 97.50 83 CYS A CA 1
ATOM 650 C C . CYS A 1 83 ? 4.361 8.752 -12.749 1.00 97.50 83 CYS A C 1
ATOM 652 O O . CYS A 1 83 ? 3.653 7.803 -13.082 1.00 97.50 83 CYS A O 1
ATOM 654 N N . GLU A 1 84 ? 4.599 9.778 -13.571 1.00 97.56 84 GLU A N 1
ATOM 655 C CA . GLU A 1 84 ? 3.945 9.907 -14.875 1.00 97.56 84 GLU A CA 1
ATOM 656 C C . GLU A 1 84 ? 4.314 8.781 -15.859 1.00 97.56 84 GLU A C 1
ATOM 658 O O . GLU A 1 84 ? 3.392 8.156 -16.392 1.00 97.56 84 GLU A O 1
ATOM 663 N N . PRO A 1 85 ? 5.603 8.453 -16.095 1.00 96.25 85 PRO A N 1
ATOM 664 C CA . PRO A 1 85 ? 5.968 7.365 -16.999 1.00 96.25 85 PRO A CA 1
ATOM 665 C C . PRO A 1 85 ? 5.325 6.028 -16.621 1.00 96.25 85 PRO A C 1
ATOM 667 O O . PRO A 1 85 ? 4.790 5.337 -17.488 1.00 96.25 85 PRO A O 1
ATOM 670 N N . ILE A 1 86 ? 5.328 5.669 -15.333 1.00 96.50 86 ILE A N 1
ATOM 671 C CA . ILE A 1 86 ? 4.739 4.409 -14.867 1.00 96.50 86 ILE A CA 1
ATOM 672 C C . ILE A 1 86 ? 3.213 4.440 -14.992 1.00 96.50 86 ILE A C 1
ATOM 674 O O . ILE A 1 86 ? 2.632 3.466 -15.469 1.00 96.50 86 ILE A O 1
ATOM 678 N N . ALA A 1 87 ? 2.556 5.557 -14.668 1.00 96.69 87 ALA A N 1
ATOM 679 C CA . ALA A 1 87 ? 1.108 5.690 -14.829 1.00 96.69 87 ALA A CA 1
ATOM 680 C C . ALA A 1 87 ? 0.682 5.559 -16.304 1.00 96.69 87 ALA A C 1
ATOM 682 O O . ALA A 1 87 ? -0.291 4.867 -16.609 1.00 96.69 87 ALA A O 1
ATOM 683 N N . ARG A 1 88 ? 1.445 6.133 -17.245 1.00 95.88 88 ARG A N 1
ATOM 684 C CA . ARG A 1 88 ? 1.198 5.965 -18.690 1.00 95.88 88 ARG A CA 1
ATOM 685 C C . ARG A 1 88 ? 1.379 4.523 -19.154 1.00 95.88 88 ARG A C 1
ATOM 687 O O . ARG A 1 88 ? 0.617 4.057 -20.003 1.00 95.88 88 ARG A O 1
ATOM 694 N N . VAL A 1 89 ? 2.350 3.798 -18.594 1.00 94.94 89 VAL A N 1
ATOM 695 C CA . VAL A 1 89 ? 2.519 2.363 -18.871 1.00 94.94 89 VAL A CA 1
ATOM 696 C C . VAL A 1 89 ? 1.307 1.576 -18.375 1.00 94.94 89 VAL A C 1
ATOM 698 O O . VAL A 1 89 ? 0.777 0.772 -19.136 1.00 94.94 89 VAL A O 1
ATOM 701 N N . LEU A 1 90 ? 0.811 1.836 -17.162 1.00 94.69 90 LEU A N 1
ATOM 702 C CA . LEU A 1 90 ? -0.401 1.179 -16.652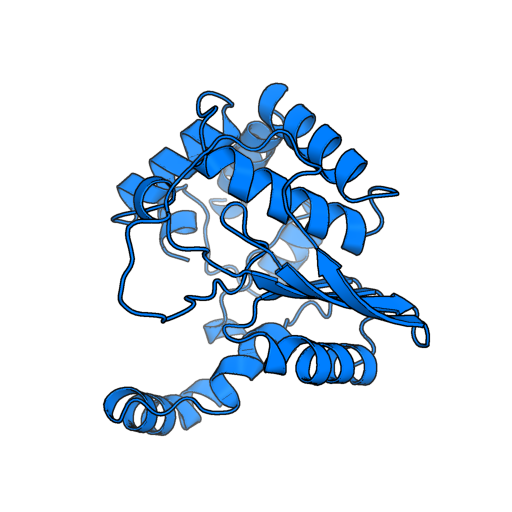 1.00 94.69 90 LEU A CA 1
ATOM 703 C C . LEU A 1 90 ? -1.613 1.405 -17.556 1.00 94.69 90 LEU A C 1
ATOM 705 O O . LEU A 1 90 ? -2.320 0.453 -17.887 1.00 94.69 90 LEU A O 1
ATOM 709 N N . GLN A 1 91 ? -1.824 2.649 -17.986 1.00 93.25 91 GLN A N 1
ATOM 710 C CA . GLN A 1 91 ? -2.903 2.994 -18.908 1.00 93.25 91 GLN A CA 1
ATOM 711 C C . GLN A 1 91 ? -2.741 2.263 -20.252 1.00 93.25 91 GLN A C 1
ATOM 713 O O . GLN A 1 91 ? -3.702 1.700 -20.770 1.00 93.25 91 GLN A O 1
ATOM 718 N N . SER A 1 92 ? -1.514 2.178 -20.778 1.00 93.12 92 SER A N 1
ATOM 719 C CA . SER A 1 92 ? -1.209 1.460 -22.028 1.00 93.12 92 SER A CA 1
ATOM 720 C C . SER A 1 92 ? -1.403 -0.057 -21.918 1.00 93.12 92 SER A C 1
ATOM 722 O O . SER A 1 92 ? -1.745 -0.710 -22.901 1.00 93.12 92 SER A O 1
ATOM 724 N N . LEU A 1 93 ? -1.210 -0.628 -20.725 1.00 92.38 93 LEU A N 1
ATOM 725 C CA . LEU A 1 93 ? -1.485 -2.037 -20.424 1.00 92.38 93 LEU A CA 1
ATOM 726 C C . LEU A 1 93 ? -2.987 -2.329 -20.235 1.00 92.38 93 LEU A C 1
ATOM 728 O O . LEU A 1 93 ? -3.359 -3.489 -20.055 1.00 92.38 93 LEU A O 1
ATOM 732 N N . GLY A 1 94 ? -3.847 -1.305 -20.279 1.00 92.38 94 GLY A N 1
ATOM 733 C CA . GLY A 1 94 ? -5.299 -1.440 -20.156 1.00 92.38 94 GLY A CA 1
ATOM 734 C C . GLY A 1 94 ? -5.818 -1.463 -18.716 1.00 92.38 94 GLY A C 1
ATOM 735 O O . GLY A 1 94 ? -6.948 -1.896 -18.480 1.00 92.38 94 GLY A O 1
ATOM 736 N N . VAL A 1 95 ? -5.025 -1.015 -17.734 1.00 95.06 95 VAL A N 1
ATOM 737 C CA . VAL A 1 95 ? -5.558 -0.749 -16.388 1.00 95.06 95 VAL A CA 1
ATOM 738 C C . VAL A 1 95 ? -6.591 0.375 -16.502 1.00 95.06 95 VAL A C 1
ATOM 740 O O . VAL A 1 95 ? -6.357 1.360 -17.194 1.00 95.06 95 VAL A O 1
ATOM 743 N N . ARG A 1 96 ? -7.744 0.238 -15.831 1.00 95.25 96 ARG A N 1
ATOM 744 C CA . ARG A 1 96 ? -8.849 1.213 -15.931 1.00 95.25 96 ARG A CA 1
ATOM 745 C C . ARG A 1 96 ? -8.712 2.366 -14.941 1.00 95.25 96 ARG A C 1
ATOM 747 O O . ARG A 1 96 ? -9.115 3.486 -15.240 1.00 95.25 96 ARG A O 1
ATOM 754 N N . ARG A 1 97 ? -8.188 2.085 -13.745 1.00 97.56 97 ARG A N 1
ATOM 755 C CA . ARG A 1 97 ? -7.972 3.067 -12.675 1.00 97.56 97 ARG A CA 1
ATOM 756 C C . ARG A 1 97 ? -6.564 2.898 -12.110 1.00 97.56 97 ARG A C 1
ATOM 758 O O . ARG A 1 97 ? -6.222 1.820 -11.638 1.00 97.56 97 ARG A O 1
ATOM 765 N N . GLY A 1 98 ? -5.741 3.928 -12.163 1.00 97.44 98 GLY A N 1
ATOM 766 C CA . GLY A 1 98 ? -4.364 3.872 -11.695 1.00 97.44 98 GLY A CA 1
ATOM 767 C C . GLY A 1 98 ? -4.006 5.114 -10.907 1.00 97.44 98 GLY A C 1
ATOM 768 O O . GLY A 1 98 ? -4.422 6.213 -11.260 1.00 97.44 98 GLY A O 1
ATOM 769 N N . MET A 1 99 ? -3.215 4.936 -9.859 1.00 98.44 99 MET A N 1
ATOM 770 C CA . MET A 1 99 ? -2.569 6.022 -9.135 1.00 98.44 99 MET A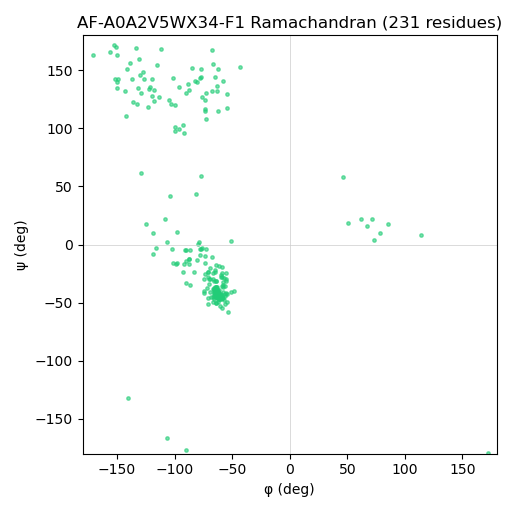 CA 1
ATOM 771 C C . MET A 1 99 ? -1.129 5.611 -8.870 1.00 98.44 99 MET A C 1
ATOM 773 O O . MET A 1 99 ? -0.875 4.560 -8.283 1.00 98.44 99 MET A O 1
ATOM 777 N N . VAL A 1 100 ? -0.187 6.421 -9.337 1.00 98.44 100 VAL A N 1
ATOM 778 C CA . VAL A 1 100 ? 1.239 6.231 -9.090 1.00 98.44 100 VAL A CA 1
ATOM 779 C C . VAL A 1 100 ? 1.737 7.379 -8.235 1.00 98.44 100 VAL A C 1
ATOM 781 O O . VAL A 1 100 ? 1.515 8.541 -8.579 1.00 98.44 100 VAL A O 1
ATOM 784 N N . VAL A 1 101 ? 2.388 7.047 -7.124 1.00 98.62 101 VAL A N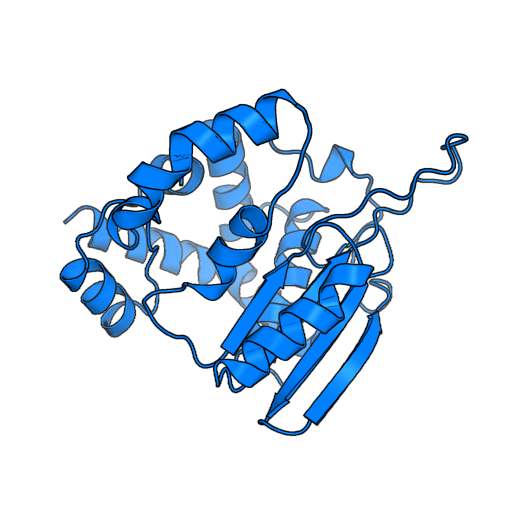 1
ATOM 785 C CA . VAL A 1 101 ? 2.725 8.002 -6.067 1.00 98.62 101 VAL A CA 1
ATOM 786 C C . VAL A 1 101 ? 4.204 7.965 -5.708 1.00 98.62 101 VAL A C 1
ATOM 788 O O . VAL A 1 101 ? 4.852 6.919 -5.772 1.00 98.62 101 VAL A O 1
ATOM 791 N N . SER A 1 102 ? 4.726 9.118 -5.309 1.00 98.12 102 SER A N 1
ATOM 792 C CA . SER A 1 102 ? 6.029 9.252 -4.664 1.00 98.12 102 SER A CA 1
ATOM 793 C C . SER A 1 102 ? 5.910 10.327 -3.596 1.00 98.12 102 SER A C 1
ATOM 795 O O . SER A 1 102 ? 5.671 11.494 -3.919 1.00 98.12 102 SER A O 1
ATOM 797 N N . GLY A 1 103 ? 5.984 9.910 -2.339 1.00 97.44 103 GLY A N 1
ATOM 798 C CA . GLY A 1 103 ? 5.820 10.770 -1.179 1.00 97.44 103 GLY A CA 1
ATOM 799 C C . GLY A 1 103 ? 7.154 11.345 -0.737 1.00 97.44 103 GLY A C 1
ATOM 800 O O . GLY A 1 103 ? 8.124 10.612 -0.579 1.00 97.44 103 GLY A O 1
ATOM 801 N N . GLU A 1 104 ? 7.223 12.648 -0.529 1.00 95.00 104 GLU A N 1
ATOM 802 C CA . GLU A 1 104 ? 8.398 13.302 0.030 1.00 95.00 104 GLU A CA 1
ATOM 803 C C . GLU A 1 104 ? 8.455 13.090 1.539 1.00 95.00 104 GLU A C 1
ATOM 805 O O . GLU A 1 104 ? 7.442 13.100 2.241 1.00 95.00 104 GLU A O 1
ATOM 810 N N . VAL A 1 105 ? 9.663 12.914 2.054 1.00 91.81 105 VAL A N 1
ATOM 811 C CA . VAL A 1 105 ? 9.945 13.029 3.480 1.00 91.81 105 VAL A CA 1
ATOM 812 C C . VAL A 1 105 ? 10.527 14.415 3.671 1.00 91.81 105 VAL A C 1
ATOM 814 O O . VAL A 1 105 ? 11.692 14.651 3.342 1.00 91.81 105 VAL A O 1
ATOM 817 N N . SER A 1 106 ? 9.701 15.345 4.148 1.00 80.62 106 SER A N 1
ATOM 818 C CA . SER A 1 106 ? 10.201 16.656 4.528 1.00 80.62 106 SER A CA 1
ATOM 819 C C . SER A 1 106 ? 10.970 16.493 5.828 1.00 80.62 106 SER A C 1
ATOM 821 O O . SER A 1 106 ? 10.429 16.059 6.849 1.00 80.62 106 SER A O 1
ATOM 823 N N . ASN A 1 107 ? 12.266 16.774 5.786 1.00 62.50 107 ASN A N 1
ATOM 824 C CA . ASN A 1 107 ? 13.062 16.742 6.994 1.00 62.50 107 ASN A CA 1
ATOM 825 C C . ASN A 1 107 ? 12.670 17.965 7.831 1.00 62.50 107 ASN A C 1
ATOM 827 O O . ASN A 1 107 ? 12.612 19.087 7.326 1.00 62.50 107 ASN A O 1
ATOM 831 N N . SER A 1 108 ? 12.382 17.737 9.115 1.00 51.44 108 SER A N 1
ATOM 832 C CA . SER A 1 108 ? 12.210 18.797 10.115 1.00 51.44 108 SER A CA 1
ATOM 833 C C . SER A 1 108 ? 13.303 19.870 9.970 1.00 51.44 108 SER A C 1
ATOM 835 O O . SER A 1 108 ? 14.413 19.558 9.535 1.00 51.44 108 SER A O 1
ATOM 837 N N . ALA A 1 109 ? 13.006 21.111 10.381 1.00 49.34 109 ALA A N 1
ATOM 838 C CA . ALA A 1 109 ? 13.807 22.342 10.249 1.00 49.34 109 ALA A CA 1
ATOM 839 C C . ALA A 1 109 ? 15.286 22.286 10.724 1.00 49.34 109 ALA A C 1
ATOM 841 O O . ALA A 1 109 ? 15.983 23.298 10.716 1.00 49.34 109 ALA A O 1
ATOM 842 N N . THR A 1 110 ? 15.773 21.126 11.156 1.00 46.25 110 THR A N 1
ATOM 843 C CA . THR A 1 110 ? 17.131 20.845 11.621 1.00 46.25 110 THR A CA 1
ATOM 844 C C . THR A 1 110 ? 18.019 20.130 10.597 1.00 46.25 110 THR A C 1
ATOM 846 O O . THR A 1 110 ? 19.190 19.900 10.898 1.00 46.25 110 THR A O 1
ATOM 849 N N . ASP A 1 111 ? 17.517 19.743 9.420 1.00 49.12 111 ASP A N 1
ATOM 850 C CA . ASP A 1 111 ? 18.326 18.997 8.449 1.00 49.12 111 ASP A CA 1
ATOM 851 C C . ASP A 1 111 ? 19.021 19.907 7.424 1.00 49.12 111 ASP A C 1
ATOM 853 O O . ASP A 1 111 ? 18.436 20.407 6.465 1.00 49.12 111 ASP A O 1
ATOM 857 N N . VAL A 1 112 ? 20.318 20.113 7.649 1.00 49.75 112 VAL A N 1
ATOM 858 C CA . VAL A 1 112 ? 21.209 20.997 6.878 1.00 49.75 112 VAL A CA 1
ATOM 859 C C . VAL A 1 112 ? 21.671 20.353 5.556 1.00 49.75 112 VAL A C 1
ATOM 861 O O . VAL A 1 112 ? 22.475 20.929 4.825 1.00 49.75 112 VAL A O 1
ATOM 864 N N . THR A 1 113 ? 21.210 19.138 5.233 1.00 53.69 113 THR A N 1
ATOM 865 C CA . THR A 1 113 ? 21.769 18.340 4.127 1.00 53.69 113 THR A CA 1
ATOM 866 C C . THR A 1 113 ? 21.103 18.549 2.761 1.00 53.69 113 THR A C 1
ATOM 868 O O . THR A 1 113 ? 21.611 18.017 1.774 1.00 53.69 113 THR A O 1
ATOM 871 N N . ASN A 1 114 ? 20.020 19.339 2.655 1.00 51.47 114 ASN A N 1
ATOM 872 C CA . ASN A 1 114 ? 19.280 19.611 1.401 1.00 51.47 114 ASN A CA 1
ATOM 873 C C . ASN A 1 114 ? 18.882 18.352 0.591 1.00 51.47 114 ASN A C 1
ATOM 875 O O . ASN A 1 114 ? 18.584 18.445 -0.600 1.00 51.47 114 ASN A O 1
ATOM 879 N N . SER A 1 115 ? 18.878 17.164 1.203 1.00 60.00 115 SER A N 1
ATOM 880 C CA . SER A 1 115 ? 18.542 15.913 0.525 1.00 60.00 115 SER A CA 1
ATOM 881 C C . SER A 1 115 ? 17.097 15.524 0.823 1.00 60.00 115 SER A C 1
ATOM 883 O O . SER A 1 115 ? 16.822 14.894 1.841 1.00 60.00 115 SER A O 1
ATOM 885 N N . THR A 1 116 ? 16.181 15.845 -0.094 1.00 69.75 116 THR A N 1
ATOM 886 C CA . THR A 1 116 ? 14.803 15.332 -0.069 1.00 69.75 116 THR A CA 1
ATOM 887 C C . THR A 1 116 ? 14.825 13.810 -0.208 1.00 69.75 116 THR A C 1
ATOM 889 O O . THR A 1 116 ? 15.249 13.271 -1.236 1.00 69.75 116 THR A O 1
ATOM 892 N N . ALA A 1 117 ? 14.395 13.104 0.836 1.00 86.25 117 ALA A N 1
ATOM 893 C CA . ALA A 1 117 ? 14.156 11.669 0.769 1.00 86.25 117 ALA A CA 1
ATOM 894 C C . ALA A 1 117 ? 12.743 11.402 0.230 1.00 86.25 117 ALA A C 1
ATOM 896 O O . ALA A 1 117 ? 11.840 12.219 0.388 1.00 86.25 117 ALA A O 1
ATOM 897 N N . PHE A 1 118 ? 12.557 10.251 -0.415 1.00 91.44 118 PHE A N 1
ATOM 898 C CA . PHE A 1 118 ? 11.277 9.851 -0.996 1.00 91.44 118 PHE A CA 1
ATOM 899 C C . PHE A 1 118 ? 10.876 8.464 -0.498 1.00 91.44 118 PHE A C 1
ATOM 901 O O . PHE A 1 118 ? 11.718 7.567 -0.394 1.00 91.44 118 PHE A O 1
ATOM 908 N N . LEU A 1 119 ? 9.583 8.294 -0.260 1.00 94.44 119 LEU A N 1
ATOM 909 C CA . LEU A 1 119 ? 8.901 7.029 -0.037 1.00 94.44 119 LEU A CA 1
ATOM 910 C C . LEU A 1 119 ? 8.181 6.622 -1.322 1.00 94.44 119 LEU A C 1
ATOM 912 O O . LEU A 1 119 ? 7.624 7.451 -2.047 1.00 94.44 119 LEU A O 1
ATOM 916 N N . ASP A 1 120 ? 8.157 5.327 -1.600 1.00 96.25 120 ASP A N 1
ATOM 917 C CA . ASP A 1 120 ? 7.318 4.719 -2.628 1.00 96.25 120 ASP A CA 1
ATOM 918 C C . ASP A 1 120 ? 5.881 4.501 -2.121 1.00 96.25 120 ASP A C 1
ATOM 920 O O . ASP A 1 120 ? 5.266 3.470 -2.355 1.00 96.25 120 ASP A O 1
ATOM 924 N N . GLU A 1 121 ? 5.329 5.491 -1.423 1.00 97.50 121 GLU A N 1
ATOM 925 C CA . GLU A 1 121 ? 3.999 5.488 -0.804 1.00 97.50 121 GLU A CA 1
ATOM 926 C C . GLU A 1 121 ? 3.462 6.930 -0.761 1.00 97.50 121 GLU A C 1
ATOM 928 O O . GLU A 1 121 ? 4.204 7.879 -1.036 1.00 97.50 121 GLU A O 1
ATOM 933 N N . LEU A 1 122 ? 2.183 7.125 -0.418 1.00 98.25 122 LEU A N 1
ATOM 934 C CA . LEU A 1 122 ? 1.720 8.450 0.005 1.00 98.25 122 LEU A CA 1
ATOM 935 C C . LEU A 1 122 ? 2.378 8.780 1.351 1.00 98.25 122 LEU A C 1
ATOM 937 O O . LEU A 1 122 ? 2.362 7.949 2.260 1.00 98.25 122 LEU A O 1
ATOM 941 N N . SER A 1 123 ? 2.938 9.983 1.478 1.00 97.00 123 SER A N 1
ATOM 942 C CA . SER A 1 123 ? 3.681 10.393 2.673 1.00 97.00 123 SER A CA 1
ATOM 943 C C . SER A 1 123 ? 2.812 11.185 3.645 1.00 97.00 123 SER A C 1
ATOM 945 O O . SER A 1 123 ? 2.100 12.105 3.252 1.00 97.00 123 SER A O 1
ATOM 947 N N . THR A 1 124 ? 2.913 10.854 4.932 1.00 96.75 124 THR A N 1
ATOM 948 C CA . THR A 1 124 ? 2.400 11.675 6.043 1.00 96.75 124 THR A CA 1
ATOM 949 C C . THR A 1 124 ? 3.405 12.732 6.503 1.00 96.75 124 THR A C 1
ATOM 951 O O . THR A 1 124 ? 3.092 13.540 7.370 1.00 96.75 124 THR A O 1
ATOM 954 N N . LEU A 1 125 ? 4.618 12.723 5.942 1.00 95.00 125 LEU A N 1
ATOM 955 C CA . LEU A 1 125 ? 5.750 13.559 6.348 1.00 95.00 125 LEU A CA 1
ATOM 956 C C . LEU A 1 125 ? 6.048 14.684 5.346 1.00 95.00 125 LEU A C 1
ATOM 958 O O . LEU A 1 125 ? 7.036 15.397 5.497 1.00 95.00 125 LEU A O 1
ATOM 962 N N . GLY A 1 126 ? 5.255 14.813 4.285 1.00 93.75 126 GLY A N 1
ATOM 963 C CA . GLY A 1 126 ? 5.499 15.776 3.219 1.00 93.75 126 GLY A CA 1
ATOM 964 C C . GLY A 1 126 ? 4.557 15.598 2.038 1.00 93.75 126 GLY A C 1
ATOM 965 O O . GLY A 1 126 ? 3.685 14.727 2.035 1.00 93.75 126 GLY A O 1
ATOM 966 N N . GLU A 1 127 ? 4.738 16.442 1.027 1.00 95.56 127 GLU A N 1
ATOM 967 C CA . GLU A 1 127 ? 3.929 16.407 -0.185 1.00 95.56 127 GLU A CA 1
ATOM 968 C C . GLU A 1 127 ? 4.093 15.085 -0.944 1.00 95.56 127 GLU A C 1
ATOM 970 O O . GLU A 1 127 ? 5.137 14.439 -0.921 1.00 95.56 127 GLU A O 1
ATOM 975 N N . THR A 1 128 ? 3.056 14.670 -1.662 1.00 97.88 128 THR A N 1
ATOM 976 C CA . THR A 1 128 ? 3.096 13.484 -2.519 1.00 97.88 128 THR A CA 1
ATOM 977 C C . THR A 1 128 ? 2.866 13.880 -3.967 1.00 97.88 128 THR A C 1
ATOM 979 O O . THR A 1 128 ? 1.826 14.448 -4.307 1.00 97.88 128 THR A O 1
ATOM 982 N N . ARG A 1 129 ? 3.805 13.526 -4.852 1.00 98.38 129 ARG A N 1
ATOM 983 C CA . ARG A 1 129 ? 3.600 13.613 -6.303 1.00 98.38 129 ARG A CA 1
ATOM 984 C C . ARG A 1 129 ? 2.707 12.465 -6.750 1.00 98.38 129 ARG A C 1
ATOM 986 O O . ARG A 1 129 ? 3.039 11.302 -6.524 1.00 98.38 129 ARG A O 1
ATOM 993 N N . ILE A 1 130 ? 1.635 12.790 -7.465 1.00 98.56 130 ILE A N 1
ATOM 994 C CA . ILE A 1 130 ? 0.654 11.823 -7.959 1.00 98.56 130 ILE A CA 1
ATOM 995 C C . ILE A 1 130 ? 0.563 11.915 -9.484 1.00 98.56 130 ILE A C 1
ATOM 997 O O . ILE A 1 130 ? 0.513 13.005 -10.054 1.00 98.56 130 ILE A O 1
ATOM 1001 N N . ALA A 1 131 ? 0.536 10.762 -10.148 1.00 98.50 131 ALA A N 1
ATOM 1002 C CA . ALA A 1 131 ? 0.079 10.614 -11.525 1.00 98.50 131 ALA A CA 1
ATOM 1003 C C . ALA A 1 131 ? -1.059 9.593 -11.552 1.00 98.50 131 ALA A C 1
ATOM 1005 O O . ALA A 1 131 ? -0.871 8.438 -11.168 1.00 98.50 131 ALA A O 1
ATOM 1006 N N . GLU A 1 132 ? -2.244 10.013 -11.975 1.00 98.12 132 GLU A N 1
ATOM 1007 C CA . GLU A 1 132 ? -3.465 9.232 -11.808 1.00 98.12 132 GLU A CA 1
ATOM 1008 C C . GLU A 1 132 ? -4.377 9.270 -13.029 1.00 98.12 132 GLU A C 1
ATOM 1010 O O . GLU A 1 132 ? -4.356 10.193 -13.847 1.00 98.12 132 GLU A O 1
ATOM 1015 N N . PHE A 1 133 ? -5.198 8.232 -13.138 1.00 97.88 133 PHE A N 1
ATOM 1016 C CA . PHE A 1 133 ? -6.261 8.126 -14.116 1.00 97.88 133 PHE A CA 1
ATOM 1017 C C . PHE A 1 133 ? -7.387 7.244 -13.582 1.00 97.88 133 PHE A C 1
ATOM 1019 O O . PHE A 1 133 ? -7.144 6.228 -12.937 1.00 97.88 133 PHE A O 1
ATOM 1026 N N . TYR A 1 134 ? -8.635 7.599 -13.881 1.00 95.06 134 TYR A N 1
ATOM 1027 C CA . TYR A 1 134 ? -9.818 6.841 -13.434 1.00 95.06 134 TYR A CA 1
ATOM 1028 C C . TYR A 1 134 ? -10.665 6.286 -14.584 1.00 95.06 134 TYR A C 1
ATOM 1030 O O . TYR A 1 134 ? -11.781 5.813 -14.362 1.00 95.06 134 TYR A O 1
ATOM 1038 N N . GLN A 1 135 ? -10.128 6.384 -15.800 1.00 83.69 135 GLN A N 1
ATOM 1039 C CA . GLN A 1 135 ? -10.685 5.934 -17.072 1.00 83.69 135 GLN A CA 1
ATOM 1040 C C . GLN A 1 135 ? -9.611 6.066 -18.165 1.00 83.69 135 GLN A C 1
ATOM 1042 O O . GLN A 1 135 ? -8.663 6.838 -18.011 1.00 83.69 135 GLN A O 1
ATOM 1047 N N . ASP A 1 136 ? -9.801 5.395 -19.300 1.00 74.06 136 ASP A N 1
ATOM 1048 C CA . ASP A 1 136 ? -8.799 5.236 -20.368 1.00 74.06 136 ASP A CA 1
ATOM 1049 C C . ASP A 1 136 ? -8.210 6.545 -20.927 1.00 74.06 136 ASP A C 1
ATOM 1051 O O . ASP A 1 136 ? -7.109 6.539 -21.466 1.00 74.06 136 ASP A O 1
ATOM 1055 N N . ARG A 1 137 ? -8.926 7.674 -20.816 1.00 71.25 137 ARG A N 1
ATOM 1056 C CA . ARG A 1 137 ? -8.492 8.984 -21.347 1.00 71.25 137 ARG A CA 1
ATOM 1057 C C . ARG A 1 137 ? -8.305 10.076 -20.296 1.00 71.25 137 ARG A C 1
ATOM 1059 O O . ARG A 1 137 ? -7.833 11.157 -20.631 1.00 71.25 137 ARG A O 1
ATOM 1066 N N . GLY A 1 138 ? -8.697 9.832 -19.048 1.00 89.00 138 GLY A N 1
ATOM 1067 C CA . GLY A 1 138 ? -8.592 10.832 -17.988 1.00 89.00 138 GLY A CA 1
ATOM 1068 C C . GLY A 1 138 ? -7.262 10.673 -17.285 1.00 89.00 138 GLY A C 1
ATOM 1069 O O . GLY A 1 138 ? -7.189 9.816 -16.426 1.00 89.00 138 GLY A O 1
ATOM 1070 N N . PHE A 1 139 ? -6.242 11.442 -17.657 1.00 96.81 139 PHE A N 1
ATOM 1071 C CA . PHE A 1 139 ? -4.917 11.407 -17.033 1.00 96.81 139 PHE A CA 1
ATOM 1072 C C . PHE A 1 139 ? -4.601 12.765 -16.413 1.00 96.81 139 PHE A C 1
ATOM 1074 O O . PHE A 1 139 ? -4.777 13.792 -17.071 1.00 96.81 139 PHE A O 1
ATOM 1081 N N . ALA A 1 140 ? -4.111 12.770 -15.180 1.00 97.50 140 ALA A N 1
ATOM 1082 C CA . ALA A 1 140 ? -3.707 13.979 -14.481 1.00 97.50 140 ALA A CA 1
ATOM 1083 C C . ALA A 1 140 ? -2.438 13.738 -13.663 1.00 97.50 140 ALA A C 1
ATOM 1085 O O . ALA A 1 140 ? -2.183 12.633 -13.182 1.00 97.50 140 ALA A O 1
ATOM 1086 N N . THR A 1 141 ? -1.657 14.800 -13.490 1.00 98.25 141 THR A N 1
ATOM 1087 C CA . THR A 1 141 ? -0.577 14.851 -12.508 1.00 98.25 141 THR A CA 1
ATOM 1088 C C . THR A 1 141 ? -0.851 15.980 -11.533 1.00 98.25 141 THR A C 1
ATOM 1090 O O . THR A 1 141 ? -1.367 17.036 -11.903 1.00 98.25 141 THR A O 1
ATOM 1093 N N . SER A 1 142 ? -0.535 15.750 -10.269 1.00 97.88 142 SER A N 1
ATOM 1094 C CA . SER A 1 142 ? -0.774 16.705 -9.194 1.00 97.88 142 SER A CA 1
ATOM 1095 C C . SER A 1 142 ? 0.239 16.507 -8.072 1.00 97.88 142 SER A C 1
ATOM 1097 O O . SER A 1 142 ? 1.051 15.574 -8.084 1.00 97.88 142 SER A O 1
ATOM 1099 N N . VAL A 1 143 ? 0.215 17.432 -7.122 1.00 97.56 143 VAL A N 1
ATOM 1100 C CA . VAL A 1 143 ? 0.922 17.330 -5.849 1.00 97.56 143 VAL A CA 1
ATOM 1101 C C . VAL A 1 143 ? -0.128 17.461 -4.754 1.00 97.56 143 VAL A C 1
ATOM 1103 O O . VAL A 1 143 ? -1.017 18.309 -4.853 1.00 97.56 143 VAL A O 1
ATOM 1106 N N . MET A 1 144 ? -0.071 16.583 -3.759 1.00 96.19 144 MET A N 1
ATOM 1107 C CA . MET A 1 144 ? -1.026 16.524 -2.655 1.00 96.19 144 MET A CA 1
ATOM 1108 C C . MET A 1 144 ? -0.294 16.744 -1.333 1.00 96.19 144 MET A C 1
ATOM 1110 O O . MET A 1 144 ? 0.686 16.052 -1.066 1.00 96.19 144 MET A O 1
ATOM 1114 N N . SER A 1 145 ? 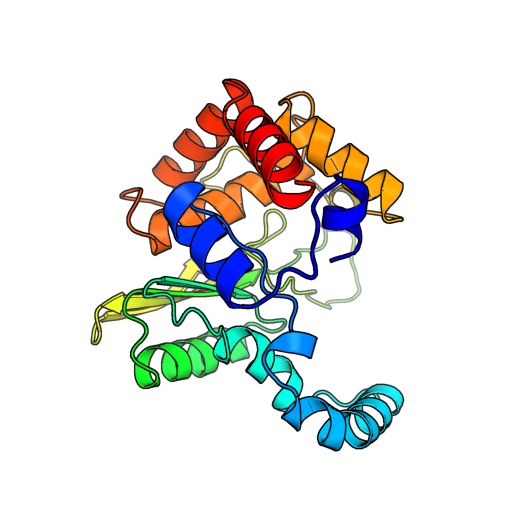-0.776 17.690 -0.522 1.00 94.81 145 SER A N 1
ATOM 1115 C CA . SER A 1 145 ? -0.312 17.875 0.858 1.00 94.81 145 SER A CA 1
ATOM 1116 C C . SER A 1 145 ? -1.124 16.998 1.828 1.00 94.81 145 SER A C 1
ATOM 1118 O O . SER A 1 145 ? -2.355 16.952 1.703 1.00 94.81 145 SER A O 1
ATOM 1120 N N . PRO A 1 146 ? -0.477 16.353 2.820 1.00 93.88 146 PRO A N 1
ATOM 1121 C CA . PRO A 1 146 ? -1.158 15.581 3.856 1.00 93.88 146 PRO A CA 1
ATOM 1122 C C . PRO A 1 146 ? -2.001 16.432 4.826 1.00 93.88 146 PRO A C 1
ATOM 1124 O O . PRO A 1 146 ? -2.809 15.863 5.556 1.00 93.88 146 PRO A O 1
ATOM 1127 N N . ASP A 1 147 ? -1.891 17.766 4.820 1.00 90.88 147 ASP A N 1
ATOM 1128 C CA . ASP A 1 147 ? -2.547 18.666 5.796 1.00 90.88 147 ASP A CA 1
ATOM 1129 C C . ASP A 1 147 ? -4.085 18.560 5.842 1.00 90.88 147 ASP A C 1
ATOM 1131 O O . ASP A 1 147 ? -4.722 18.978 6.807 1.00 90.88 147 ASP A O 1
ATOM 1135 N N . GLY A 1 148 ? -4.706 18.006 4.796 1.00 89.81 148 GLY A N 1
ATOM 1136 C CA . GLY A 1 148 ? -6.150 17.753 4.744 1.00 89.81 148 GLY A CA 1
ATOM 1137 C C . GLY A 1 148 ? -6.624 16.543 5.560 1.00 89.81 148 GLY A C 1
ATOM 1138 O O . GLY A 1 148 ? -7.826 16.275 5.592 1.00 89.81 148 GLY A O 1
ATOM 1139 N N . PHE A 1 149 ? -5.713 15.797 6.189 1.00 96.25 149 PHE A N 1
ATOM 1140 C CA . PHE A 1 149 ? -6.004 14.606 6.989 1.00 96.25 149 PHE A CA 1
ATOM 1141 C C . PHE A 1 149 ? -5.647 14.837 8.464 1.00 96.25 149 PHE A C 1
ATOM 1143 O O . PHE A 1 149 ? -4.770 15.646 8.763 1.00 96.25 149 PHE A O 1
ATOM 1150 N N . PRO A 1 150 ? -6.283 14.120 9.409 1.00 95.25 150 PRO A N 1
ATOM 1151 C CA . PRO A 1 150 ? -5.990 14.238 10.838 1.00 95.25 150 PRO A CA 1
ATOM 1152 C C . PRO A 1 150 ? -4.689 13.499 11.204 1.00 95.25 150 PRO A C 1
ATOM 1154 O O . PRO A 1 150 ? -4.699 12.561 11.997 1.00 95.25 150 PRO A O 1
ATOM 1157 N N . ILE A 1 151 ? -3.581 13.900 10.582 1.00 95.19 151 ILE A N 1
ATOM 1158 C CA . ILE A 1 151 ? -2.254 13.301 10.733 1.00 95.19 151 ILE A CA 1
ATOM 1159 C C . ILE A 1 151 ? -1.529 13.954 11.906 1.00 95.19 151 ILE A C 1
ATOM 1161 O O . ILE A 1 151 ? -1.479 15.180 12.030 1.00 95.19 151 ILE A O 1
ATOM 1165 N N . GLN A 1 152 ? -0.940 13.129 12.764 1.00 93.19 152 GLN A N 1
ATOM 1166 C CA . GLN A 1 152 ? -0.107 13.610 13.858 1.00 93.19 152 GLN A CA 1
ATOM 1167 C C . GLN A 1 152 ? 1.285 14.028 13.368 1.00 93.19 152 GLN A C 1
ATOM 1169 O O . GLN A 1 152 ? 1.854 13.356 12.503 1.00 93.19 152 GLN A O 1
ATOM 1174 N N . PRO A 1 153 ? 1.883 15.085 13.954 1.00 91.38 153 PRO A N 1
ATOM 1175 C CA . PRO A 1 153 ? 3.279 15.418 13.708 1.00 91.38 153 PRO A CA 1
ATOM 1176 C C . PRO A 1 153 ? 4.181 14.219 13.995 1.00 91.38 153 PRO A C 1
ATOM 1178 O O . PRO A 1 153 ? 4.101 13.609 15.062 1.00 91.38 153 PRO A O 1
ATOM 1181 N N . ALA A 1 154 ? 5.041 13.892 13.039 1.00 93.00 154 ALA A N 1
ATOM 1182 C CA . ALA A 1 154 ? 5.895 12.720 13.101 1.00 93.00 154 ALA A CA 1
ATOM 1183 C C . ALA A 1 154 ? 7.205 12.960 12.352 1.00 93.00 154 ALA A C 1
ATOM 1185 O O . ALA A 1 154 ? 7.329 13.861 11.523 1.00 93.00 154 ALA A O 1
ATOM 1186 N N . THR A 1 155 ? 8.181 12.115 12.636 1.00 92.19 155 THR A N 1
ATOM 1187 C CA . THR A 1 155 ? 9.437 11.999 11.904 1.00 92.19 155 THR A CA 1
ATOM 1188 C C . THR A 1 155 ? 9.492 10.665 11.168 1.00 92.19 155 THR A C 1
ATOM 1190 O O . THR A 1 155 ? 8.729 9.738 11.448 1.00 92.19 155 THR A O 1
ATOM 1193 N N . LEU A 1 156 ? 10.460 10.511 10.262 1.00 91.88 156 LEU A N 1
ATOM 1194 C CA . LEU A 1 156 ? 10.697 9.224 9.605 1.00 91.88 156 LEU A CA 1
ATOM 1195 C C . LEU A 1 156 ? 11.003 8.099 10.611 1.00 91.88 156 LEU A C 1
ATOM 1197 O O . LEU A 1 156 ? 10.618 6.952 10.389 1.00 91.88 156 LEU A O 1
ATOM 1201 N N . ALA A 1 157 ? 11.653 8.420 11.735 1.00 92.81 157 ALA A N 1
ATOM 1202 C CA . ALA A 1 157 ? 11.953 7.449 12.784 1.00 92.81 157 ALA A CA 1
ATOM 1203 C C . ALA A 1 157 ? 10.682 6.912 13.465 1.00 92.81 157 ALA A C 1
ATOM 1205 O O . ALA A 1 157 ? 10.636 5.740 13.838 1.00 92.81 157 ALA A O 1
ATOM 1206 N N . ASP A 1 158 ? 9.622 7.718 13.556 1.00 94.31 158 ASP A N 1
ATOM 1207 C CA . ASP A 1 158 ? 8.343 7.297 14.138 1.00 94.31 158 ASP A CA 1
ATOM 1208 C C . ASP A 1 158 ? 7.611 6.271 13.263 1.00 94.31 158 ASP A C 1
ATOM 1210 O O . ASP A 1 158 ? 6.788 5.502 13.767 1.00 94.31 158 ASP A O 1
ATOM 1214 N N . LEU A 1 159 ? 7.942 6.197 11.971 1.00 94.50 159 LEU A N 1
ATOM 1215 C CA . LEU A 1 159 ? 7.426 5.195 11.033 1.00 94.50 159 LEU A CA 1
ATOM 1216 C C . LEU A 1 159 ? 8.290 3.928 10.967 1.00 94.50 159 LEU A C 1
ATOM 1218 O O . LEU A 1 159 ? 7.917 2.964 10.299 1.00 94.50 159 LEU A O 1
ATOM 1222 N N . ALA A 1 160 ? 9.428 3.892 11.666 1.00 93.44 160 ALA A N 1
ATOM 1223 C CA . ALA A 1 160 ? 10.368 2.786 11.564 1.00 93.44 160 ALA A CA 1
ATOM 1224 C C . ALA A 1 160 ? 9.758 1.454 12.037 1.00 93.44 160 ALA A C 1
ATOM 1226 O O . ALA A 1 160 ? 9.173 1.342 13.120 1.00 93.44 160 ALA A O 1
ATOM 1227 N N . GLY A 1 161 ? 9.944 0.429 11.206 1.00 93.69 161 GLY A N 1
ATOM 1228 C CA . GLY A 1 161 ? 9.824 -0.972 11.592 1.00 93.69 161 GLY A CA 1
ATOM 1229 C C . GLY A 1 161 ? 11.159 -1.543 12.077 1.00 93.69 161 GLY A C 1
ATOM 1230 O O . GLY A 1 161 ? 12.173 -0.851 12.150 1.00 93.69 161 GLY A O 1
ATOM 1231 N N . SER A 1 162 ? 11.165 -2.835 12.386 1.00 93.81 162 SER A N 1
ATOM 1232 C CA . SER A 1 162 ? 12.359 -3.594 12.769 1.00 93.81 162 SER A CA 1
ATOM 1233 C C . SER A 1 162 ? 12.306 -4.991 12.131 1.00 93.81 162 SER A C 1
ATOM 1235 O O . SER A 1 162 ? 12.036 -5.123 10.935 1.00 93.81 162 SER A O 1
ATOM 1237 N N . ASP A 1 163 ? 12.555 -6.046 12.900 1.00 96.69 163 ASP A N 1
ATOM 1238 C CA . ASP A 1 163 ? 12.480 -7.436 12.472 1.00 96.69 163 ASP A CA 1
ATOM 1239 C C . ASP A 1 163 ? 11.041 -7.898 12.152 1.00 96.69 163 ASP A C 1
ATOM 1241 O O . ASP A 1 163 ? 10.045 -7.249 12.491 1.00 96.69 163 ASP A O 1
ATOM 1245 N N . ARG A 1 164 ? 10.916 -9.069 11.509 1.00 96.50 164 ARG A N 1
ATOM 1246 C CA . ARG A 1 164 ? 9.617 -9.620 11.082 1.00 96.50 164 ARG A CA 1
ATOM 1247 C C . ARG A 1 164 ? 8.628 -9.847 12.230 1.00 96.50 164 ARG A C 1
ATOM 1249 O O . ARG A 1 164 ? 7.433 -9.656 12.019 1.00 96.50 164 ARG A O 1
ATOM 1256 N N . ALA A 1 165 ? 9.085 -10.246 13.419 1.00 96.94 165 ALA A N 1
ATOM 1257 C CA . ALA A 1 165 ? 8.208 -10.482 14.564 1.00 96.94 165 ALA A CA 1
ATOM 1258 C C . ALA A 1 165 ? 7.724 -9.157 15.163 1.00 96.94 165 ALA A C 1
ATOM 1260 O O . ALA A 1 165 ? 6.535 -9.012 15.457 1.00 96.94 165 ALA A O 1
ATOM 1261 N N . THR A 1 166 ? 8.611 -8.166 15.268 1.00 97.19 166 THR A N 1
ATOM 1262 C CA . THR A 1 166 ? 8.249 -6.806 15.680 1.00 97.19 166 THR A CA 1
ATOM 1263 C C . THR A 1 166 ? 7.257 -6.173 14.705 1.00 97.19 166 THR A C 1
ATOM 1265 O O . THR A 1 166 ? 6.217 -5.681 15.138 1.00 97.19 166 THR A O 1
ATOM 1268 N N . ASN A 1 167 ? 7.497 -6.267 13.396 1.00 97.69 167 ASN A N 1
ATOM 1269 C CA . ASN A 1 167 ? 6.587 -5.719 12.384 1.00 97.69 167 ASN A CA 1
ATOM 1270 C C . ASN A 1 167 ? 5.231 -6.435 12.374 1.00 97.69 167 ASN A C 1
ATOM 1272 O O . ASN A 1 167 ? 4.200 -5.786 12.235 1.00 97.69 167 ASN A O 1
ATOM 1276 N N . ALA A 1 168 ? 5.195 -7.754 12.585 1.00 97.88 168 ALA A N 1
ATOM 1277 C CA . ALA A 1 168 ? 3.933 -8.480 12.719 1.00 97.88 168 ALA A CA 1
ATOM 1278 C C . ALA A 1 168 ? 3.138 -8.041 13.960 1.00 97.88 168 ALA A C 1
ATOM 1280 O O . ALA A 1 168 ? 1.914 -7.966 13.902 1.00 97.88 168 ALA A O 1
ATOM 1281 N N . ARG A 1 169 ? 3.806 -7.726 15.077 1.00 97.44 169 ARG A N 1
ATOM 1282 C CA . ARG A 1 169 ? 3.146 -7.155 16.263 1.00 97.44 169 ARG A CA 1
ATOM 1283 C C . ARG A 1 169 ? 2.601 -5.755 15.982 1.00 97.44 169 ARG A C 1
ATOM 1285 O O . ARG A 1 169 ? 1.450 -5.507 16.306 1.00 97.44 169 ARG A O 1
ATOM 1292 N N . ILE A 1 170 ? 3.378 -4.890 15.327 1.00 97.62 170 ILE A N 1
ATOM 1293 C CA . ILE A 1 170 ? 2.921 -3.552 14.908 1.00 97.62 170 ILE A CA 1
ATOM 1294 C C . ILE A 1 170 ? 1.646 -3.665 14.063 1.00 97.62 170 ILE A C 1
ATOM 1296 O O . ILE A 1 170 ? 0.655 -3.007 14.361 1.00 97.62 170 ILE A O 1
ATOM 1300 N N . VAL A 1 171 ? 1.641 -4.541 13.053 1.00 97.75 171 VAL A N 1
ATOM 1301 C CA . VAL A 1 171 ? 0.460 -4.746 12.201 1.00 97.75 171 VAL A CA 1
ATOM 1302 C C . VAL A 1 171 ? -0.738 -5.247 13.010 1.00 97.75 171 VAL A C 1
ATOM 1304 O O . VAL A 1 171 ? -1.834 -4.738 12.810 1.00 97.75 171 VAL A O 1
ATOM 1307 N N . ARG A 1 172 ? -0.558 -6.199 13.940 1.00 97.50 172 ARG A N 1
ATOM 1308 C CA . ARG A 1 172 ? -1.660 -6.667 14.803 1.00 97.50 172 ARG A CA 1
ATOM 1309 C C . ARG A 1 172 ? -2.235 -5.530 15.644 1.00 97.50 172 ARG A C 1
ATOM 1311 O O . ARG A 1 172 ? -3.424 -5.272 15.532 1.00 97.50 172 ARG A O 1
ATOM 1318 N N . ASN A 1 173 ? -1.394 -4.799 16.373 1.00 97.38 173 ASN A N 1
ATOM 1319 C CA . ASN A 1 173 ? -1.827 -3.683 17.219 1.00 97.38 173 ASN A CA 1
ATOM 1320 C C . ASN A 1 173 ? -2.564 -2.599 16.414 1.00 97.38 173 ASN A C 1
ATOM 1322 O O . ASN A 1 173 ? -3.534 -2.012 16.891 1.00 97.38 173 ASN A O 1
ATOM 1326 N N . LEU A 1 174 ? -2.124 -2.346 15.178 1.00 97.44 174 LEU A N 1
ATOM 1327 C CA . LEU A 1 174 ? -2.787 -1.415 14.271 1.00 97.44 174 LEU A CA 1
ATOM 1328 C C . LEU A 1 174 ? -4.167 -1.924 13.852 1.00 97.44 174 LEU A C 1
ATOM 1330 O O . LEU A 1 174 ? -5.135 -1.176 13.940 1.00 97.44 174 LEU A O 1
ATOM 1334 N N . LEU A 1 175 ? -4.276 -3.181 13.413 1.00 97.50 175 LEU A N 1
ATOM 1335 C CA . LEU A 1 175 ? -5.545 -3.766 12.963 1.00 97.50 175 LEU A CA 1
ATOM 1336 C C . LEU A 1 175 ? -6.533 -4.023 14.110 1.00 97.50 175 LEU A C 1
ATOM 1338 O O . LEU A 1 175 ? -7.739 -3.990 13.869 1.00 97.50 175 LEU A O 1
ATOM 1342 N N . ASP A 1 176 ? -6.035 -4.250 15.328 1.00 95.88 176 ASP A N 1
ATOM 1343 C CA . ASP A 1 176 ? -6.810 -4.321 16.575 1.00 95.88 176 ASP A CA 1
ATOM 1344 C C . ASP A 1 176 ? -7.285 -2.931 17.053 1.00 95.88 176 ASP A C 1
ATOM 1346 O O . ASP A 1 176 ? -8.110 -2.833 17.959 1.00 95.88 176 ASP A O 1
ATOM 1350 N N . GLY A 1 177 ? -6.796 -1.847 16.437 1.00 95.88 177 GLY A N 1
ATOM 1351 C CA . GLY A 1 177 ? -7.181 -0.471 16.757 1.00 95.88 177 GLY A CA 1
ATOM 1352 C C . GLY A 1 177 ? -6.524 0.104 18.017 1.00 95.88 177 GLY A C 1
ATOM 1353 O O . GLY A 1 177 ? -6.919 1.191 18.454 1.00 95.88 177 GLY A O 1
ATOM 1354 N N . GLU A 1 178 ? -5.536 -0.595 18.584 1.00 95.50 178 GLU A N 1
ATOM 1355 C CA . GLU A 1 178 ? -4.750 -0.159 19.746 1.00 95.50 178 GLU A CA 1
ATOM 1356 C C . GLU A 1 178 ? -3.735 0.928 19.372 1.00 95.50 178 GLU A C 1
ATOM 1358 O O . GLU A 1 178 ? -3.552 1.887 20.121 1.00 95.50 178 GLU A O 1
ATOM 1363 N N . ASP A 1 179 ? -3.091 0.807 18.205 1.00 93.62 179 ASP A N 1
ATOM 1364 C CA . ASP A 1 179 ? -2.185 1.844 17.704 1.00 93.62 179 ASP A CA 1
ATOM 1365 C C . ASP A 1 179 ? -3.001 3.048 17.209 1.00 93.62 179 ASP A C 1
ATOM 1367 O O . ASP A 1 179 ? -3.903 2.925 16.374 1.00 93.62 179 ASP A O 1
ATOM 1371 N N . ARG A 1 180 ? -2.692 4.223 17.758 1.00 94.50 180 ARG A N 1
ATOM 1372 C CA . ARG A 1 180 ? -3.315 5.515 17.441 1.00 94.50 180 ARG A CA 1
ATOM 1373 C C . ARG A 1 180 ? -2.277 6.559 17.038 1.00 94.50 180 ARG A C 1
ATOM 1375 O O . ARG A 1 180 ? -2.575 7.740 17.126 1.00 94.50 180 ARG A O 1
ATOM 1382 N N . GLY A 1 181 ? -1.068 6.141 16.668 1.00 95.75 181 GLY A N 1
ATOM 1383 C CA . GLY A 1 181 ? 0.051 7.028 16.357 1.00 95.75 181 GLY A CA 1
ATOM 1384 C C . GLY A 1 181 ? 0.380 7.132 14.861 1.00 95.75 181 GLY A C 1
ATOM 1385 O O . GLY A 1 181 ? -0.366 6.642 14.009 1.00 95.75 181 GLY A O 1
ATOM 1386 N N . PRO A 1 182 ? 1.555 7.697 14.524 1.00 97.00 182 PRO A N 1
ATOM 1387 C CA . PRO A 1 182 ? 1.956 7.991 13.144 1.00 97.00 182 PRO A CA 1
ATOM 1388 C C . PRO A 1 182 ? 1.935 6.802 12.172 1.00 97.00 182 PRO A C 1
ATOM 1390 O O . PRO A 1 182 ? 1.663 6.965 10.984 1.00 97.00 182 PRO A O 1
ATOM 1393 N N . LYS A 1 183 ? 2.194 5.581 12.661 1.00 97.19 183 LYS A N 1
ATOM 1394 C CA . LYS A 1 183 ? 2.148 4.361 11.835 1.00 97.19 183 LYS A CA 1
ATOM 1395 C C . LYS A 1 183 ? 0.736 4.067 11.337 1.00 97.19 183 LYS A C 1
ATOM 1397 O O . LYS A 1 183 ? 0.558 3.664 10.188 1.00 97.19 183 LYS A O 1
ATOM 1402 N N . ARG A 1 184 ? -0.270 4.290 12.187 1.00 97.88 184 ARG A N 1
ATOM 1403 C CA . ARG A 1 184 ? -1.674 4.177 11.797 1.00 97.88 184 ARG A CA 1
ATOM 1404 C C . ARG A 1 184 ? -2.040 5.233 10.766 1.00 97.88 184 ARG A C 1
ATOM 1406 O O . ARG A 1 184 ? -2.680 4.885 9.778 1.00 97.88 184 ARG A O 1
ATOM 1413 N N . ASP A 1 185 ? -1.606 6.471 10.962 1.00 98.06 185 ASP A N 1
ATOM 1414 C CA . ASP A 1 185 ? -1.884 7.567 10.031 1.00 98.06 185 ASP A CA 1
ATOM 1415 C C . ASP A 1 185 ? -1.330 7.262 8.628 1.00 98.06 185 ASP A C 1
ATOM 1417 O O . ASP A 1 185 ? -2.034 7.418 7.629 1.00 98.06 185 ASP A O 1
ATOM 1421 N N . ALA A 1 186 ? -0.110 6.717 8.547 1.00 98.00 186 ALA A N 1
ATOM 1422 C CA . ALA A 1 186 ? 0.493 6.282 7.284 1.00 98.00 186 ALA A CA 1
ATOM 1423 C C . ALA A 1 186 ? -0.308 5.162 6.596 1.00 98.00 186 ALA A C 1
ATOM 1425 O O . ALA A 1 186 ? -0.540 5.212 5.381 1.00 98.00 186 ALA A O 1
ATOM 1426 N N . VAL A 1 187 ? -0.787 4.175 7.363 1.00 98.38 187 VAL A N 1
ATOM 1427 C CA . VAL A 1 187 ? -1.647 3.105 6.832 1.00 98.38 187 VAL A CA 1
ATOM 1428 C C . VAL A 1 187 ? -2.992 3.652 6.364 1.00 98.38 187 VAL A C 1
ATOM 1430 O O . VAL A 1 187 ? -3.448 3.272 5.287 1.00 98.38 187 VAL A O 1
ATOM 1433 N N . LEU A 1 188 ? -3.621 4.549 7.124 1.00 98.62 188 LEU A N 1
ATOM 1434 C CA . LEU A 1 188 ? -4.908 5.144 6.764 1.00 98.62 188 LEU A CA 1
ATOM 1435 C C . LEU A 1 188 ? -4.813 5.988 5.493 1.00 98.62 188 LEU A C 1
ATOM 1437 O O . LEU A 1 188 ? -5.678 5.851 4.629 1.00 98.62 188 LEU A O 1
ATOM 1441 N N . LEU A 1 189 ? -3.754 6.785 5.326 1.00 98.69 189 LEU A N 1
ATOM 1442 C CA . LEU A 1 189 ? -3.543 7.585 4.115 1.00 98.69 189 LEU A CA 1
ATOM 1443 C C . LEU A 1 189 ? -3.431 6.703 2.864 1.00 98.69 189 LEU A C 1
ATOM 1445 O O . LEU A 1 189 ? -4.095 6.941 1.852 1.00 98.69 189 LEU A O 1
ATOM 1449 N N . ASN A 1 190 ? -2.627 5.642 2.939 1.00 98.75 190 ASN A N 1
ATOM 1450 C CA . ASN A 1 190 ? -2.430 4.728 1.815 1.00 98.75 190 ASN A CA 1
ATOM 1451 C C . ASN A 1 190 ? -3.665 3.844 1.561 1.00 98.75 190 ASN A C 1
ATOM 1453 O O . ASN A 1 190 ? -4.043 3.620 0.407 1.00 98.75 190 ASN A O 1
ATOM 1457 N N . ALA A 1 191 ? -4.357 3.392 2.612 1.00 98.56 191 ALA A N 1
ATOM 1458 C CA . ALA A 1 191 ? -5.619 2.662 2.490 1.00 98.56 191 ALA A CA 1
ATOM 1459 C C . ALA A 1 191 ? -6.723 3.532 1.873 1.00 98.56 191 ALA A C 1
ATOM 1461 O O . ALA A 1 191 ? -7.475 3.057 1.020 1.00 98.56 191 ALA A O 1
ATOM 1462 N N . ALA A 1 192 ? -6.789 4.814 2.238 1.00 98.62 192 ALA A N 1
ATOM 1463 C CA . ALA A 1 192 ? -7.713 5.780 1.660 1.00 98.62 192 ALA A CA 1
ATOM 1464 C C . ALA A 1 192 ? -7.515 5.926 0.146 1.00 98.62 192 ALA A C 1
ATOM 1466 O O . ALA A 1 192 ? -8.486 5.865 -0.616 1.00 98.62 192 ALA A O 1
ATOM 1467 N N . ALA A 1 193 ? -6.260 6.045 -0.298 1.00 98.56 193 ALA A N 1
ATOM 1468 C CA . ALA A 1 193 ? -5.909 6.063 -1.714 1.00 98.56 193 ALA A CA 1
ATOM 1469 C C . ALA A 1 193 ? -6.291 4.757 -2.418 1.00 98.56 193 ALA A C 1
ATOM 1471 O O . ALA A 1 193 ? -6.937 4.790 -3.465 1.00 98.56 193 ALA A O 1
ATOM 1472 N N . ALA A 1 194 ? -5.983 3.601 -1.825 1.00 98.44 194 ALA A N 1
ATOM 1473 C CA . ALA A 1 194 ? -6.353 2.307 -2.392 1.00 98.44 194 ALA A CA 1
ATOM 1474 C C . ALA A 1 194 ? -7.880 2.150 -2.546 1.00 98.44 194 ALA A C 1
ATOM 1476 O O . ALA A 1 194 ? -8.354 1.712 -3.598 1.00 98.44 194 ALA A O 1
ATOM 1477 N N . LEU A 1 195 ? -8.663 2.556 -1.541 1.00 98.44 195 LEU A N 1
ATOM 1478 C CA . LEU A 1 195 ? -10.131 2.534 -1.570 1.00 98.44 195 LEU A CA 1
ATOM 1479 C C . LEU A 1 195 ? -10.700 3.469 -2.647 1.00 98.44 195 LEU A C 1
ATOM 1481 O O . LEU A 1 195 ? -11.610 3.080 -3.388 1.00 98.44 195 LEU A O 1
ATOM 1485 N N . PHE A 1 196 ? -10.143 4.672 -2.781 1.00 98.25 196 PHE A N 1
ATOM 1486 C CA . PHE A 1 196 ? -10.550 5.643 -3.796 1.00 98.25 196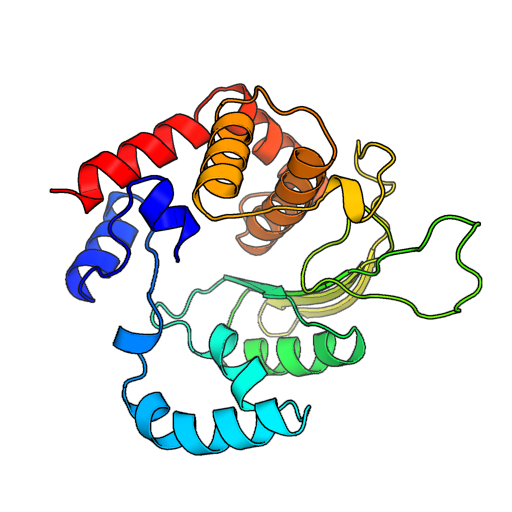 PHE A CA 1
ATOM 1487 C C . PHE A 1 196 ? -10.237 5.159 -5.222 1.00 98.25 196 PHE A C 1
ATOM 1489 O O . PHE A 1 196 ? -11.104 5.158 -6.108 1.00 98.25 196 PHE A O 1
ATOM 1496 N N . VAL A 1 197 ? -9.024 4.649 -5.445 1.00 97.81 197 VAL A N 1
ATOM 1497 C CA . VAL A 1 197 ? -8.598 4.087 -6.736 1.00 97.81 197 VAL A CA 1
ATOM 1498 C C . VAL A 1 197 ? -9.434 2.863 -7.099 1.00 97.81 197 VAL A C 1
ATOM 1500 O O . VAL A 1 197 ? -9.830 2.719 -8.255 1.00 97.81 197 VAL A O 1
ATOM 1503 N N . ALA A 1 198 ? -9.809 2.034 -6.124 1.00 96.81 198 ALA A N 1
ATOM 1504 C CA . ALA A 1 198 ? -10.726 0.910 -6.317 1.00 96.81 198 ALA A CA 1
ATOM 1505 C C . ALA A 1 198 ? -12.199 1.327 -6.528 1.00 96.81 198 ALA A C 1
ATOM 1507 O O . ALA A 1 198 ? -13.048 0.466 -6.764 1.00 96.81 198 ALA A O 1
ATOM 1508 N N . GLY A 1 199 ? -12.523 2.624 -6.446 1.00 96.31 199 GLY A N 1
ATOM 1509 C CA . GLY A 1 199 ? -13.880 3.152 -6.617 1.00 96.31 199 GLY A CA 1
ATOM 1510 C C . GLY A 1 199 ? -14.825 2.826 -5.458 1.00 96.31 199 GLY A C 1
ATOM 1511 O O . GLY A 1 199 ? -16.039 2.811 -5.649 1.00 96.31 199 GLY A O 1
ATOM 1512 N N . LYS A 1 200 ? -14.286 2.524 -4.270 1.00 97.56 200 LYS A N 1
ATOM 1513 C CA . LYS A 1 200 ? -15.069 2.242 -3.055 1.00 97.56 200 LYS A CA 1
ATOM 1514 C C . LYS A 1 200 ? -15.492 3.504 -2.318 1.00 97.56 200 LYS A C 1
ATOM 1516 O O . LYS A 1 200 ? -16.501 3.482 -1.622 1.00 97.56 200 LYS A O 1
ATOM 1521 N N . THR A 1 201 ? -14.767 4.600 -2.512 1.00 98.12 201 THR A N 1
ATOM 1522 C CA . THR A 1 201 ? -15.084 5.913 -1.945 1.00 98.12 201 THR A CA 1
ATOM 1523 C C . THR A 1 201 ? -15.041 6.994 -3.022 1.00 98.12 201 THR A C 1
ATOM 1525 O O . THR A 1 201 ? -14.469 6.803 -4.096 1.00 98.12 201 THR A O 1
ATOM 1528 N N . LYS A 1 202 ? -15.697 8.131 -2.755 1.00 96.31 202 LYS A N 1
ATOM 1529 C CA . LYS A 1 202 ? -15.784 9.267 -3.692 1.00 96.31 202 LYS A CA 1
ATOM 1530 C C . LYS A 1 202 ? -14.620 10.254 -3.568 1.00 96.31 202 LYS A C 1
ATOM 1532 O O . LYS A 1 202 ? -14.468 11.110 -4.431 1.00 96.31 202 LYS A O 1
ATOM 1537 N N . SER A 1 203 ? -13.829 10.150 -2.505 1.00 96.69 203 SER A N 1
ATOM 1538 C CA . SER A 1 203 ? -12.674 11.001 -2.229 1.00 96.69 203 SER A CA 1
ATOM 1539 C C . SER A 1 203 ? -11.686 10.274 -1.316 1.00 96.69 203 SER A C 1
ATOM 1541 O O . SER A 1 203 ? -12.036 9.269 -0.685 1.00 96.69 203 SER A O 1
ATOM 1543 N N . LEU A 1 204 ? -10.465 10.806 -1.217 1.00 97.00 204 LEU A N 1
ATOM 1544 C CA . LEU A 1 204 ? -9.474 10.326 -0.255 1.00 97.00 204 LEU A CA 1
ATOM 1545 C C . LEU A 1 204 ? -9.939 10.535 1.193 1.00 97.00 204 LEU A C 1
ATOM 1547 O O . LEU A 1 204 ? -9.790 9.628 1.999 1.00 97.00 204 LEU A O 1
ATOM 1551 N N . VAL A 1 205 ? -10.584 11.662 1.518 1.00 97.75 205 VAL A N 1
ATOM 1552 C CA . VAL A 1 205 ? -11.125 11.915 2.870 1.00 97.75 205 VAL A CA 1
ATOM 1553 C C . VAL A 1 205 ? -12.152 10.847 3.265 1.00 97.75 205 VAL A C 1
ATOM 1555 O O . VAL A 1 205 ? -12.020 10.227 4.314 1.00 97.75 205 VAL A O 1
ATOM 1558 N N . ALA A 1 206 ? -13.100 10.522 2.379 1.00 98.25 206 ALA A N 1
ATOM 1559 C CA . ALA A 1 206 ? -14.049 9.433 2.627 1.00 98.25 206 ALA A CA 1
ATOM 1560 C C . ALA A 1 206 ? -13.353 8.058 2.714 1.00 98.25 206 ALA A C 1
ATOM 1562 O O . ALA A 1 206 ? -13.807 7.164 3.425 1.00 98.25 206 ALA A O 1
ATOM 1563 N N . GLY A 1 207 ? -12.246 7.874 1.983 1.00 98.44 207 GLY A N 1
ATOM 1564 C CA . GLY A 1 207 ? -11.373 6.701 2.098 1.00 98.44 207 GLY A CA 1
ATOM 1565 C C . GLY A 1 207 ? -10.732 6.575 3.478 1.00 98.44 207 GLY A C 1
ATOM 1566 O O . GLY A 1 207 ? -10.701 5.479 4.034 1.00 98.44 207 GLY A O 1
ATOM 1567 N N . TRP A 1 208 ? -10.262 7.690 4.036 1.00 98.56 208 TRP A N 1
ATOM 1568 C CA . TRP A 1 208 ? -9.668 7.754 5.368 1.00 98.56 208 TRP A CA 1
ATOM 1569 C C . TRP A 1 208 ? -10.694 7.406 6.443 1.00 98.56 208 TRP A C 1
ATOM 1571 O O . TRP A 1 208 ? -10.441 6.532 7.270 1.00 98.56 208 TRP A O 1
ATOM 1581 N N . GLU A 1 209 ? -11.866 8.043 6.401 1.00 98.44 209 GLU A N 1
ATOM 1582 C CA . GLU A 1 209 ? -12.966 7.799 7.342 1.00 98.44 209 GLU A CA 1
ATOM 1583 C C . GLU A 1 209 ? -13.385 6.325 7.343 1.00 98.44 209 GLU A C 1
ATOM 1585 O O . GLU A 1 209 ? -13.458 5.699 8.401 1.00 98.44 209 GLU A O 1
ATOM 1590 N N . LEU A 1 210 ? -13.574 5.738 6.155 1.00 98.69 210 LEU A N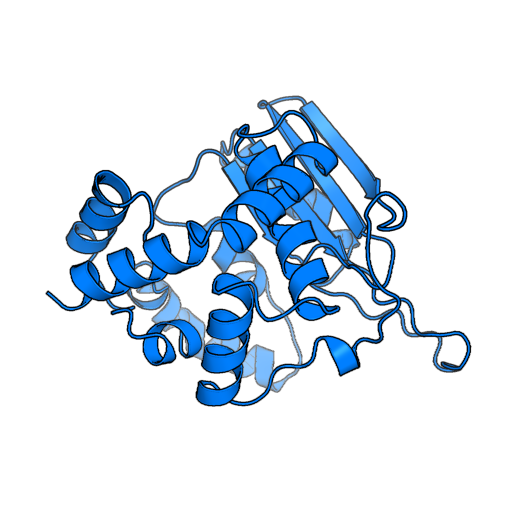 1
ATOM 1591 C CA . LEU A 1 210 ? -13.904 4.320 6.020 1.00 98.69 210 LEU A CA 1
ATOM 1592 C C . LEU A 1 210 ? -12.775 3.417 6.541 1.00 98.69 210 LEU A C 1
ATOM 1594 O O . LEU A 1 210 ? -13.042 2.440 7.235 1.00 98.69 210 LEU A O 1
ATOM 1598 N N . GLY A 1 211 ? -11.515 3.726 6.225 1.00 98.38 211 GLY A N 1
ATOM 1599 C CA . GLY A 1 211 ? -10.363 2.976 6.731 1.00 98.38 211 GLY A CA 1
ATOM 1600 C C . GLY A 1 211 ? -10.290 2.986 8.260 1.00 98.38 211 GLY A C 1
ATOM 1601 O O . GLY A 1 211 ? -10.084 1.939 8.877 1.00 98.38 211 GLY A O 1
ATOM 1602 N N . ALA A 1 212 ? -10.525 4.149 8.871 1.00 98.25 212 ALA A N 1
ATOM 1603 C CA . ALA A 1 212 ? -10.545 4.310 10.319 1.00 98.25 212 ALA A CA 1
ATOM 1604 C C . ALA A 1 212 ? -11.695 3.522 10.959 1.00 98.25 212 ALA A C 1
ATOM 1606 O O . ALA A 1 212 ? -11.455 2.790 11.917 1.00 98.25 212 ALA A O 1
ATOM 1607 N N . GLU A 1 213 ? -12.906 3.585 10.394 1.00 98.31 213 GLU A N 1
ATOM 1608 C CA . GLU A 1 213 ? -14.053 2.791 10.857 1.00 98.31 213 GLU A CA 1
ATOM 1609 C C . GLU A 1 213 ? -13.765 1.282 10.788 1.00 98.31 213 GLU A C 1
ATOM 1611 O O . GLU A 1 213 ? -14.069 0.540 11.724 1.00 98.31 213 GLU A O 1
ATOM 1616 N N . LEU A 1 214 ? -13.165 0.800 9.694 1.00 98.31 214 LEU A N 1
ATOM 1617 C CA . LEU A 1 214 ? -12.858 -0.623 9.505 1.00 98.31 214 LEU A CA 1
ATOM 1618 C C . LEU A 1 214 ? -11.843 -1.150 10.526 1.00 98.31 214 LEU A C 1
ATOM 1620 O O . LEU A 1 214 ? -11.963 -2.300 10.958 1.00 98.31 214 LEU A O 1
ATOM 1624 N N . ILE A 1 215 ? -10.864 -0.329 10.905 1.00 98.25 215 ILE A N 1
ATOM 1625 C CA . ILE A 1 215 ? -9.917 -0.654 11.975 1.00 98.25 215 ILE A CA 1
ATOM 1626 C C . ILE A 1 215 ? -10.629 -0.612 13.332 1.00 98.25 215 ILE A C 1
ATOM 1628 O O . ILE A 1 215 ? -10.597 -1.588 14.073 1.00 98.25 215 ILE A O 1
ATOM 1632 N N . ASP A 1 216 ? -11.340 0.474 13.632 1.00 98.00 216 ASP A N 1
ATOM 1633 C CA . ASP A 1 216 ? -11.907 0.722 14.965 1.00 98.00 216 ASP A CA 1
ATOM 1634 C C . ASP A 1 216 ? -13.061 -0.207 15.326 1.00 98.00 216 ASP A C 1
ATOM 1636 O O . ASP A 1 216 ? -13.253 -0.546 16.490 1.00 98.00 216 ASP A O 1
ATOM 1640 N N . SER A 1 217 ? -13.807 -0.666 14.326 1.00 98.12 217 SER A N 1
ATOM 1641 C CA . SER A 1 217 ? -14.847 -1.682 14.503 1.00 98.12 217 SER A CA 1
ATOM 1642 C C . SER A 1 217 ? -14.297 -3.109 14.624 1.00 98.12 217 SER A C 1
ATOM 1644 O O . SER A 1 217 ? -15.076 -4.047 14.790 1.00 98.12 217 SER A O 1
ATOM 1646 N N . GLY A 1 218 ? -12.982 -3.311 14.486 1.00 97.94 218 GLY A N 1
ATOM 1647 C CA . GLY A 1 218 ? -12.339 -4.628 14.503 1.00 97.94 218 GLY A CA 1
ATOM 1648 C C . GLY A 1 218 ? -12.567 -5.463 13.236 1.00 97.94 218 GLY A C 1
ATOM 1649 O O . GLY A 1 218 ? -12.108 -6.606 13.163 1.00 97.94 218 GLY A O 1
ATOM 1650 N N . LYS A 1 219 ? -13.241 -4.922 12.209 1.00 98.19 219 LYS A N 1
ATOM 1651 C CA . LYS A 1 219 ? -13.489 -5.619 10.932 1.00 98.19 219 LYS A CA 1
ATOM 1652 C C . LYS A 1 219 ? -12.180 -5.969 10.220 1.00 98.19 219 LYS A C 1
ATOM 1654 O O . LYS A 1 219 ? -12.064 -7.060 9.660 1.00 98.19 219 LYS A O 1
ATOM 1659 N N . ALA A 1 220 ? -11.189 -5.077 10.259 1.00 97.62 220 ALA A N 1
ATOM 1660 C CA . ALA A 1 220 ? -9.882 -5.311 9.646 1.00 97.62 220 ALA A CA 1
ATOM 1661 C C . ALA A 1 220 ? -9.138 -6.481 10.319 1.00 97.62 220 ALA A C 1
ATOM 1663 O O . ALA A 1 220 ? -8.647 -7.382 9.634 1.00 97.62 220 ALA A O 1
ATOM 1664 N N . GLN A 1 221 ? -9.149 -6.539 11.654 1.00 97.81 221 GLN A N 1
ATOM 1665 C CA . GLN A 1 221 ? -8.596 -7.673 12.392 1.00 97.81 221 GLN A CA 1
ATOM 1666 C C . GLN A 1 221 ? -9.369 -8.972 12.142 1.00 97.81 221 GLN A C 1
ATOM 1668 O O . GLN A 1 221 ? -8.770 -10.037 11.969 1.00 97.81 221 GLN A O 1
ATOM 1673 N N . ALA A 1 222 ? -10.701 -8.916 12.125 1.00 97.88 222 ALA A N 1
ATOM 1674 C CA . ALA A 1 222 ? -11.526 -10.084 11.835 1.00 97.88 222 ALA A CA 1
ATOM 1675 C C . ALA A 1 222 ? -11.188 -10.669 10.455 1.00 97.88 222 ALA A C 1
ATOM 1677 O O . ALA A 1 222 ? -11.037 -11.885 10.327 1.00 97.88 222 ALA A O 1
ATOM 1678 N N . LYS A 1 223 ? -10.966 -9.808 9.451 1.00 97.44 223 LYS A N 1
ATOM 1679 C CA . LYS A 1 223 ? -10.506 -10.226 8.123 1.00 97.44 223 LYS A CA 1
ATOM 1680 C C . LYS A 1 223 ? -9.123 -10.880 8.175 1.00 97.44 223 LYS A C 1
ATOM 1682 O O . LYS A 1 223 ? -8.936 -11.916 7.546 1.00 97.44 223 LYS A O 1
ATOM 1687 N N . LEU A 1 224 ? -8.168 -10.353 8.944 1.00 96.94 224 LEU A N 1
ATOM 1688 C CA . LEU A 1 224 ? -6.867 -11.013 9.114 1.00 96.94 224 LEU A CA 1
ATOM 1689 C C . LEU A 1 224 ? -7.020 -12.430 9.701 1.00 96.94 224 LEU A C 1
ATOM 1691 O O . LEU A 1 224 ? -6.428 -13.377 9.183 1.00 96.94 224 LEU A O 1
ATOM 1695 N N . LYS A 1 225 ? -7.840 -12.591 10.747 1.00 96.88 225 LYS A N 1
ATOM 1696 C CA . LYS A 1 225 ? -8.108 -13.897 11.380 1.00 96.88 225 LYS A CA 1
ATOM 1697 C C . LYS A 1 225 ? -8.759 -14.887 10.413 1.00 96.88 225 LYS A C 1
ATOM 1699 O O . LYS A 1 225 ? -8.356 -16.047 10.377 1.00 96.88 225 LYS A O 1
ATOM 1704 N N . GLU A 1 226 ? -9.722 -14.429 9.613 1.00 96.38 226 GLU A N 1
ATOM 1705 C CA . GLU A 1 226 ? -10.332 -15.219 8.537 1.00 96.38 226 GLU A CA 1
ATOM 1706 C C . GLU A 1 226 ? -9.265 -15.721 7.555 1.00 96.38 226 GLU A C 1
ATOM 1708 O O . GLU A 1 226 ? -9.183 -16.921 7.304 1.00 96.38 226 GLU A O 1
ATOM 1713 N N . LEU A 1 227 ? -8.402 -14.829 7.056 1.00 95.38 227 LEU A N 1
ATOM 1714 C CA . LEU A 1 227 ? -7.363 -15.167 6.076 1.00 95.38 227 LEU A CA 1
ATOM 1715 C C . LEU A 1 227 ? -6.330 -16.160 6.621 1.00 95.38 227 LEU A C 1
ATOM 1717 O O . LEU A 1 227 ? -5.909 -17.070 5.906 1.00 95.38 227 LEU A O 1
ATOM 1721 N N . ILE A 1 228 ? -5.948 -16.037 7.892 1.00 95.00 228 ILE A N 1
ATOM 1722 C CA . ILE A 1 228 ? -5.081 -17.021 8.557 1.00 95.00 228 ILE A CA 1
ATOM 1723 C C . ILE A 1 228 ? -5.779 -18.386 8.609 1.00 95.00 228 ILE A C 1
ATOM 1725 O O . ILE A 1 228 ? -5.191 -19.398 8.238 1.00 95.00 228 ILE A O 1
ATOM 1729 N N . ALA A 1 229 ? -7.051 -18.423 9.012 1.00 92.69 229 ALA A N 1
ATOM 1730 C CA . ALA A 1 229 ? -7.788 -19.674 9.173 1.00 92.69 229 ALA A CA 1
ATOM 1731 C C . ALA A 1 229 ? -7.980 -20.448 7.858 1.00 92.69 229 ALA A C 1
ATOM 1733 O O . ALA A 1 229 ? -8.040 -21.676 7.886 1.00 92.69 229 ALA A O 1
ATOM 1734 N N . VAL A 1 230 ? -8.093 -19.753 6.723 1.00 88.00 230 VAL A N 1
ATOM 1735 C CA . VAL A 1 230 ? -8.368 -20.378 5.415 1.00 88.00 230 VAL A CA 1
ATOM 1736 C C . VAL A 1 230 ? -7.113 -20.709 4.618 1.00 88.00 230 VAL A C 1
ATOM 1738 O O . VAL A 1 230 ? -7.159 -21.607 3.791 1.00 88.00 230 VAL A O 1
ATOM 1741 N N . THR A 1 231 ? -5.993 -20.026 4.868 1.00 80.75 231 THR A N 1
ATOM 1742 C CA . THR A 1 231 ? -4.728 -20.296 4.159 1.00 80.75 231 THR A CA 1
ATOM 1743 C C . THR A 1 231 ? -3.880 -21.383 4.821 1.00 80.75 231 THR A C 1
ATOM 1745 O O . THR A 1 231 ? -2.983 -21.928 4.185 1.00 80.75 231 THR A O 1
ATOM 1748 N N . VAL A 1 232 ? -4.167 -21.711 6.084 1.00 72.75 232 VAL A N 1
ATOM 1749 C CA . VAL A 1 232 ? -3.506 -22.793 6.837 1.00 72.75 232 VAL A CA 1
ATOM 1750 C C . VAL A 1 232 ? -4.220 -24.148 6.675 1.00 72.75 232 VAL A C 1
ATOM 1752 O O . VAL A 1 232 ? -3.641 -25.179 7.011 1.00 72.75 232 VAL A O 1
ATOM 1755 N N . ARG A 1 233 ? -5.456 -24.161 6.160 1.00 51.41 233 ARG A N 1
ATOM 1756 C CA . ARG A 1 233 ? -6.191 -25.390 5.810 1.00 51.41 233 ARG A CA 1
ATOM 1757 C C . ARG A 1 233 ? -5.731 -25.949 4.470 1.00 51.41 233 ARG A C 1
ATOM 1759 O O . ARG A 1 233 ? -5.718 -27.193 4.364 1.00 51.41 233 ARG A O 1
#

Foldseek 3Di:
DLLLVLLQFDQPDDPVLQVCCCVPLVDGHDDPCRQCVVCVVCVVVCVVCVVVVHDDVVVLCPQVPPVVLDLFDEWFDFDLVVQAVSQVVCLVVPRAWYKFKKDWQDDPPPDPPPDTGIDRAHDPRGKMWIWIHNGSPRTDTDIDGNPVDPADDDHPVQLDADDSNRVSVVVLCLLLVVDPHRNNVRVLQRQLVRCVRVVVDVHSRRSSVVSNCCSPVSVSVVSSVVSSVSRVD

Mean predicted aligned error: 5.12 Å

Solvent-accessible surface area (backbone atoms only — not comparable to full-atom values): 12838 Å² total; per-residue (Å²): 110,66,38,48,46,61,66,49,34,57,56,82,59,51,72,69,53,31,53,46,34,35,72,79,69,72,49,63,69,81,50,61,74,80,79,43,64,73,50,66,80,48,44,65,60,51,52,55,33,51,78,67,75,44,87,57,73,74,75,61,45,61,84,74,60,54,90,80,65,60,57,43,47,75,44,54,29,73,44,55,85,48,15,52,63,51,36,53,50,43,49,74,73,64,35,39,14,40,36,15,23,13,4,30,41,57,70,62,101,80,64,88,76,84,71,82,44,57,37,48,36,63,29,78,44,26,47,20,35,37,10,36,28,78,38,92,83,48,73,51,73,52,75,45,67,46,83,88,50,99,61,62,93,66,57,76,74,66,58,59,76,72,54,47,66,57,39,25,49,52,52,48,38,36,26,63,42,72,47,83,51,53,53,43,46,38,49,30,55,42,46,2,46,47,33,27,50,64,64,77,31,95,36,52,67,56,12,29,54,52,41,49,49,35,21,67,71,35,51,47,35,51,50,52,54,52,50,28,62,63,50,69,108

Secondary structure (DSSP, 8-state):
-HHHHHHT------HHHHHHHHHHHS-----HHHH-GGGGGTHHHHHHHHHTT---THHHHHHHT-TT--SEEEEE-SSGGGHHHHHHHHHHTT-SEEEEEEEEE---TT-TT---EEESS--SSS-EEEEEEEETTEEEEEEE-GGGS-PPP--GGGG---SHHHHHHHHHHHHTT---SHHHHHHHHHHHHHHHHTTSSSSHHHHHHHHHHHHHTTHHHHHHHHHHHHH--

Nearest PDB structures (foldseek):
  4hkm-assembly2_B  TM=9.387E-01  e=3.604E-14  Xanthomonas campestris pv. campestris str. ATCC 33913
  4hkm-assembly1_A  TM=9.445E-01  e=1.370E-12  Xanthomonas campestris pv. campestris str. ATCC 33913
  3twp-assembly2_B  TM=8.893E-01  e=6.466E-13  Mycobacterium tuberculosis
  1v8g-assembly1_A  TM=9.294E-01  e=1.461E-11  Thermus thermophilus
  3h5q-assembly1_A-2  TM=6.433E-01  e=1.963E-02  Staphylococcus aureus subsp. aureus COL

Sequence (233 aa):
ADVLEALGLKIDLEPDEAARSLRDHQFAFFFAPKYHPAFKHIAPARSLCAKRGRRTIFNFLGPLLNPARPSAQLIGVPRAELCEPIARVLQSLGVRRGMVVSGEVSNSATDVTNSTAFLDELSTLGETRIAEFYQDRGFATSVMSPDGFPIQPATLADLAGSDRATNARIVRNLLDGEDRGPKRDAVLLNAAAALFVAGKTKSLVAGWELGAELIDSGKAQAKLKELIAVTVR